Protein AF-C3YKQ4-F1 (afdb_monomer_lite)

Radius of gyration: 23.82 Å; chains: 1; bounding box: 60×44×58 Å

Organism: Branchiostoma floridae (NCBI:txid7739)

Structure (mmCIF, N/CA/C/O backbone):
data_AF-C3YKQ4-F1
#
_entry.id   AF-C3YKQ4-F1
#
loop_
_atom_site.group_PDB
_atom_site.id
_atom_site.type_symbol
_atom_site.label_atom_id
_atom_site.label_alt_id
_atom_site.label_comp_id
_atom_site.label_asym_id
_atom_site.label_entity_id
_atom_site.label_seq_id
_atom_site.pdbx_PDB_ins_code
_atom_site.Cartn_x
_atom_site.Cartn_y
_atom_site.Cartn_z
_atom_site.occupancy
_atom_site.B_iso_or_equiv
_atom_site.auth_seq_id
_atom_site.auth_comp_id
_atom_site.auth_asym_id
_atom_site.auth_atom_id
_atom_site.pdbx_PDB_model_num
ATOM 1 N N . MET A 1 1 ? 20.485 2.853 -11.601 1.00 21.30 1 MET A N 1
ATOM 2 C CA . MET A 1 1 ? 19.551 3.916 -11.176 1.00 21.30 1 MET A CA 1
ATOM 3 C C . MET A 1 1 ? 18.429 3.286 -10.370 1.00 21.30 1 MET A C 1
ATOM 5 O O . MET A 1 1 ? 17.619 2.576 -10.944 1.00 21.30 1 MET A O 1
ATOM 9 N N . ALA A 1 2 ? 18.397 3.499 -9.058 1.00 23.61 2 ALA A N 1
ATOM 10 C CA . ALA A 1 2 ? 17.301 3.045 -8.206 1.00 23.61 2 ALA A CA 1
ATOM 11 C C . ALA A 1 2 ? 16.744 4.264 -7.464 1.00 23.61 2 ALA A C 1
ATOM 13 O O . ALA A 1 2 ? 17.023 4.480 -6.291 1.00 23.61 2 ALA A O 1
ATOM 14 N N . ALA A 1 3 ? 16.012 5.101 -8.199 1.00 21.70 3 ALA A N 1
ATOM 15 C CA . ALA A 1 3 ? 15.078 6.025 -7.578 1.00 21.70 3 ALA A CA 1
ATOM 16 C C . ALA A 1 3 ? 13.921 5.186 -7.025 1.00 21.70 3 ALA A C 1
ATOM 18 O O . ALA A 1 3 ? 13.467 4.251 -7.683 1.00 21.70 3 ALA A O 1
ATOM 19 N N . ALA A 1 4 ? 13.471 5.482 -5.811 1.00 26.30 4 ALA A N 1
ATOM 20 C CA . ALA A 1 4 ? 12.186 5.001 -5.333 1.00 26.30 4 ALA A CA 1
ATOM 21 C C . ALA A 1 4 ? 11.116 5.548 -6.292 1.00 26.30 4 ALA A C 1
ATOM 23 O O . ALA A 1 4 ? 10.945 6.760 -6.395 1.00 26.30 4 ALA A O 1
ATOM 24 N N . ARG A 1 5 ? 10.481 4.666 -7.071 1.00 34.00 5 ARG A N 1
ATOM 25 C CA . ARG A 1 5 ? 9.547 5.059 -8.134 1.00 34.00 5 ARG A CA 1
ATOM 26 C C . ARG A 1 5 ? 8.119 5.093 -7.607 1.00 34.00 5 ARG A C 1
ATOM 28 O O . ARG A 1 5 ? 7.702 4.215 -6.846 1.00 34.00 5 ARG A O 1
ATOM 35 N N . GLY A 1 6 ? 7.419 6.158 -7.987 1.00 29.05 6 GLY A N 1
ATOM 36 C CA . GLY A 1 6 ? 6.063 6.477 -7.569 1.00 29.05 6 GLY A CA 1
ATOM 37 C C . GLY A 1 6 ? 5.099 5.355 -7.923 1.00 29.05 6 GLY A C 1
ATOM 38 O O . GLY A 1 6 ? 4.932 4.998 -9.081 1.00 29.05 6 GLY A O 1
ATOM 39 N N . ARG A 1 7 ? 4.472 4.802 -6.888 1.00 35.22 7 ARG A N 1
ATOM 40 C CA . ARG A 1 7 ? 3.352 3.874 -6.996 1.00 35.22 7 ARG A CA 1
ATOM 41 C C . ARG A 1 7 ? 2.092 4.694 -6.755 1.00 35.22 7 ARG A C 1
ATOM 43 O O . ARG A 1 7 ? 1.916 5.201 -5.648 1.00 35.22 7 ARG A O 1
ATOM 50 N N . ASP A 1 8 ? 1.254 4.866 -7.771 1.00 36.06 8 ASP A N 1
ATOM 51 C CA . ASP A 1 8 ? -0.090 5.415 -7.577 1.00 36.06 8 ASP A CA 1
ATOM 52 C C . ASP A 1 8 ? -0.914 4.378 -6.818 1.00 36.06 8 ASP A C 1
ATOM 54 O O . ASP A 1 8 ? -0.956 3.222 -7.226 1.00 36.06 8 ASP A O 1
ATOM 58 N N . ALA A 1 9 ? -1.521 4.754 -5.694 1.00 25.98 9 ALA A N 1
ATOM 59 C CA . ALA A 1 9 ? -2.418 3.886 -4.934 1.00 25.98 9 ALA A CA 1
ATOM 60 C C . ALA A 1 9 ? -3.236 4.687 -3.918 1.00 25.98 9 ALA A C 1
ATOM 62 O O . ALA A 1 9 ? -2.908 5.827 -3.589 1.00 25.98 9 ALA A O 1
ATOM 63 N N . ILE A 1 10 ? -4.243 4.033 -3.338 1.00 32.66 10 ILE A N 1
ATOM 64 C CA . ILE A 1 10 ? -4.821 4.419 -2.044 1.00 32.66 10 ILE A CA 1
ATOM 65 C C . ILE A 1 10 ? -3.665 4.500 -1.039 1.00 32.66 10 ILE A C 1
ATOM 67 O O . ILE A 1 10 ? -2.853 3.580 -0.996 1.00 32.66 10 ILE A O 1
ATOM 71 N N . VAL A 1 11 ? -3.536 5.577 -0.264 1.00 29.97 11 VAL A N 1
ATOM 72 C CA . VAL A 1 11 ? -2.321 5.819 0.536 1.00 29.97 11 VAL A CA 1
ATOM 73 C C . VAL A 1 11 ? -2.561 5.446 1.997 1.00 29.97 11 VAL A C 1
ATOM 75 O O . VAL A 1 11 ? -3.522 5.901 2.618 1.00 29.97 11 VAL A O 1
ATOM 78 N N . LYS A 1 12 ? -1.666 4.635 2.570 1.00 34.28 12 LYS A N 1
ATOM 79 C CA . LYS A 1 12 ? -1.537 4.476 4.024 1.00 34.28 12 LYS A CA 1
ATOM 80 C C . LYS A 1 12 ? -0.589 5.552 4.526 1.00 34.28 12 LYS A C 1
ATOM 82 O O . LYS A 1 12 ? 0.563 5.626 4.100 1.00 34.28 12 LYS A O 1
ATOM 87 N N . VAL A 1 13 ? -1.090 6.384 5.422 1.00 35.41 13 VAL A N 1
ATOM 88 C CA . VAL A 1 13 ? -0.408 7.563 5.936 1.00 35.41 13 VAL A CA 1
ATOM 89 C C . VAL A 1 13 ? -0.192 7.424 7.432 1.00 35.41 13 VAL A C 1
ATOM 91 O O . VAL A 1 13 ? -1.097 7.039 8.173 1.00 35.41 13 VAL A O 1
ATOM 94 N N . VAL A 1 14 ? 0.990 7.838 7.880 1.00 40.19 14 VAL A N 1
ATOM 95 C CA . VAL A 1 14 ? 1.246 8.171 9.276 1.00 40.19 14 VAL A CA 1
ATOM 96 C C . VAL A 1 14 ? 1.291 9.688 9.435 1.00 40.19 14 VAL A C 1
ATOM 98 O O . VAL A 1 14 ? 2.115 10.365 8.818 1.00 40.19 14 VAL A O 1
ATOM 101 N N . ARG A 1 15 ? 0.411 10.227 10.272 1.00 33.53 15 ARG A N 1
ATOM 102 C CA . ARG A 1 15 ? 0.341 11.632 10.660 1.00 33.53 15 ARG A CA 1
ATOM 103 C C . ARG A 1 15 ? 1.211 11.886 11.891 1.00 33.53 15 ARG A C 1
ATOM 105 O O . ARG A 1 15 ? 1.148 11.132 12.862 1.00 33.53 15 ARG A O 1
ATOM 112 N N . ALA A 1 16 ? 1.992 12.964 11.858 1.00 27.81 16 ALA A N 1
ATOM 113 C CA . ALA A 1 16 ? 2.708 13.442 13.033 1.00 27.81 16 ALA A CA 1
ATOM 114 C C . ALA A 1 16 ? 1.763 14.075 14.059 1.00 27.81 16 ALA A C 1
ATOM 116 O O . ALA A 1 16 ? 0.874 14.841 13.693 1.00 27.81 16 ALA A O 1
ATOM 117 N N . VAL A 1 17 ? 1.974 13.751 15.335 1.00 35.16 17 VAL A N 1
ATOM 118 C CA . VAL A 1 17 ? 1.413 14.471 16.486 1.00 35.16 17 VAL A CA 1
ATOM 119 C C . VAL A 1 17 ? 2.612 14.968 17.301 1.00 35.16 17 VAL A C 1
ATOM 121 O O . VAL A 1 17 ? 3.577 14.229 17.463 1.00 35.16 17 VAL A O 1
ATOM 124 N N . GLU A 1 18 ? 2.601 16.226 17.735 1.00 30.05 18 GLU A N 1
ATOM 125 C CA . GLU A 1 18 ? 3.754 16.918 18.337 1.00 30.05 18 GLU A CA 1
ATOM 126 C C . GLU A 1 18 ? 4.198 16.346 19.719 1.00 30.05 18 GLU A C 1
ATOM 128 O O . GLU A 1 18 ? 3.402 16.333 20.652 1.00 30.05 18 GLU A O 1
ATOM 133 N N . GLY A 1 19 ? 5.485 15.936 19.850 1.00 32.28 19 GLY A N 1
ATOM 134 C CA . GLY A 1 19 ? 6.419 16.236 20.984 1.00 32.28 19 GLY A CA 1
ATOM 135 C C . GLY A 1 19 ? 6.752 15.220 22.123 1.00 32.28 19 GLY A C 1
ATOM 136 O O . GLY A 1 19 ? 5.903 15.083 22.982 1.00 32.28 19 GLY A O 1
ATOM 137 N N . ALA A 1 20 ? 8.012 14.657 22.219 1.00 30.08 20 ALA A N 1
ATOM 138 C CA . ALA A 1 20 ? 8.675 13.604 23.143 1.00 30.08 20 ALA A CA 1
ATOM 139 C C . ALA A 1 20 ? 8.863 12.001 22.912 1.00 30.08 20 ALA A C 1
ATOM 141 O O . ALA A 1 20 ? 7.970 11.195 23.132 1.00 30.08 20 ALA A O 1
ATOM 142 N N . SER A 1 21 ? 10.084 11.533 22.544 1.00 30.22 21 SER A N 1
ATOM 143 C CA . SER A 1 21 ? 10.875 10.303 22.962 1.00 30.22 21 SER A CA 1
ATOM 144 C C . SER A 1 21 ? 10.337 8.824 22.991 1.00 30.22 21 SER A C 1
ATOM 146 O O . SER A 1 21 ? 9.258 8.566 22.519 1.00 30.22 21 SER A O 1
ATOM 148 N N . ILE A 1 22 ? 11.146 7.792 23.356 1.00 36.44 22 ILE A N 1
ATOM 149 C CA . ILE A 1 22 ? 11.138 6.391 22.798 1.00 36.44 22 ILE A CA 1
ATOM 150 C C . ILE A 1 22 ? 11.161 5.246 23.863 1.00 36.44 22 ILE A C 1
ATOM 152 O O . ILE A 1 22 ? 11.954 5.345 24.792 1.00 36.44 22 ILE A O 1
ATOM 156 N N . SER A 1 23 ? 10.453 4.106 23.654 1.00 31.58 23 SER A N 1
ATOM 157 C CA . SER A 1 23 ? 10.927 2.702 23.904 1.00 31.58 23 SER A CA 1
ATOM 158 C C . SER A 1 23 ? 10.006 1.612 23.276 1.00 31.58 23 SER A C 1
ATOM 160 O O . SER A 1 23 ? 8.910 1.919 22.819 1.00 31.58 23 SER A O 1
ATOM 162 N N . ALA A 1 24 ? 10.510 0.373 23.142 1.00 27.69 24 ALA A N 1
ATOM 163 C CA . ALA A 1 24 ? 10.311 -0.565 22.018 1.00 27.69 24 ALA A CA 1
ATOM 164 C C . ALA A 1 24 ? 9.115 -1.554 22.059 1.00 27.69 24 ALA A C 1
ATOM 166 O O . ALA A 1 24 ? 8.780 -2.102 23.103 1.00 27.69 24 ALA A O 1
ATOM 167 N N . GLY A 1 25 ? 8.581 -1.880 20.868 1.00 30.41 25 GLY A N 1
ATOM 168 C CA . GLY A 1 25 ? 7.651 -2.992 20.600 1.00 30.41 25 GLY A CA 1
ATOM 169 C C . GLY A 1 25 ? 7.005 -2.854 19.212 1.00 30.41 25 GLY A C 1
ATOM 170 O O . GLY A 1 25 ? 6.034 -2.121 19.060 1.00 30.41 25 GLY A O 1
ATOM 171 N N . SER A 1 26 ? 7.575 -3.489 18.181 1.00 32.06 26 SER A N 1
ATOM 172 C CA . SER A 1 26 ? 7.409 -3.067 16.777 1.00 32.06 26 SER A CA 1
ATOM 173 C C . SER A 1 26 ? 6.911 -4.175 15.840 1.00 32.06 26 SER A C 1
ATOM 175 O O . SER A 1 26 ? 7.506 -5.247 15.805 1.00 32.06 26 SER A O 1
ATOM 177 N N . ILE A 1 27 ? 5.901 -3.885 15.009 1.00 35.47 27 ILE A N 1
ATOM 178 C CA . ILE A 1 27 ? 5.507 -4.701 13.840 1.00 35.47 27 ILE A CA 1
ATOM 179 C C . ILE A 1 27 ? 6.257 -4.190 12.593 1.00 35.47 27 ILE A C 1
ATOM 181 O O . ILE A 1 27 ? 6.422 -2.982 12.418 1.00 35.47 27 ILE A O 1
ATOM 185 N N . ILE A 1 28 ? 6.734 -5.110 11.747 1.00 27.78 28 ILE A N 1
ATOM 186 C CA . ILE A 1 28 ? 7.636 -4.876 10.602 1.00 27.78 28 ILE A CA 1
ATOM 187 C C . ILE A 1 28 ? 6.845 -4.995 9.283 1.00 27.78 28 ILE A C 1
ATOM 189 O O . ILE A 1 28 ? 6.100 -5.952 9.103 1.00 27.78 28 ILE A O 1
ATOM 193 N N . MET A 1 29 ? 7.030 -4.062 8.338 1.00 27.72 29 MET A N 1
ATOM 194 C CA . MET A 1 29 ? 6.576 -4.194 6.938 1.00 27.72 29 MET A CA 1
ATOM 195 C C . MET A 1 29 ? 7.788 -4.227 5.991 1.00 27.72 29 MET A C 1
ATOM 197 O O . MET A 1 29 ? 8.788 -3.580 6.281 1.00 27.72 29 MET A O 1
ATOM 201 N N . TYR A 1 30 ? 7.704 -4.967 4.876 1.00 22.97 30 TYR A N 1
ATOM 202 C CA . TYR A 1 30 ? 8.783 -5.159 3.889 1.00 22.97 30 TYR A CA 1
ATOM 203 C C . TYR A 1 30 ? 8.427 -4.528 2.525 1.00 22.97 30 TYR A C 1
ATOM 205 O O . TYR A 1 30 ? 7.280 -4.578 2.091 1.00 22.97 30 TYR A O 1
ATOM 213 N N . VAL A 1 31 ? 9.425 -3.979 1.821 1.00 29.70 31 VAL A N 1
ATOM 214 C CA . VAL A 1 31 ? 9.377 -3.557 0.400 1.00 29.70 31 VAL A CA 1
ATOM 215 C C . VAL A 1 31 ? 10.674 -4.048 -0.259 1.00 29.70 31 VAL A C 1
ATOM 217 O O . VAL A 1 31 ? 11.657 -4.176 0.458 1.00 29.70 31 VAL A O 1
ATOM 220 N N . GLN A 1 32 ? 10.683 -4.347 -1.565 1.00 23.72 32 GLN A N 1
ATOM 221 C CA . GLN A 1 32 ? 11.842 -4.839 -2.335 1.00 23.72 32 GLN A CA 1
ATOM 222 C C . GLN A 1 32 ? 12.245 -3.844 -3.443 1.00 23.72 32 GLN A C 1
ATOM 224 O O . GLN A 1 32 ? 11.379 -3.225 -4.056 1.00 23.72 32 GLN A O 1
ATOM 229 N N . MET A 1 33 ? 13.547 -3.732 -3.743 1.00 28.88 33 MET A N 1
ATOM 230 C CA . MET A 1 33 ? 14.095 -3.087 -4.951 1.00 28.88 33 MET A CA 1
ATOM 231 C C . MET A 1 33 ? 15.258 -3.924 -5.511 1.00 28.88 33 MET A C 1
ATOM 233 O O . MET A 1 33 ? 16.052 -4.442 -4.735 1.00 28.88 33 MET A O 1
ATOM 237 N N . ALA A 1 34 ? 15.389 -4.048 -6.833 1.00 27.02 34 ALA A N 1
ATOM 238 C CA . ALA A 1 34 ? 16.566 -4.630 -7.491 1.00 27.02 34 ALA A CA 1
ATOM 239 C C . ALA A 1 34 ? 17.538 -3.505 -7.896 1.00 27.02 34 ALA A C 1
ATOM 241 O O . ALA A 1 34 ? 17.109 -2.498 -8.460 1.00 27.02 34 ALA A O 1
ATOM 242 N N . THR A 1 35 ? 18.835 -3.629 -7.594 1.00 32.44 35 THR A N 1
ATOM 243 C CA . THR A 1 35 ? 19.832 -2.567 -7.822 1.00 32.44 35 THR A CA 1
ATOM 244 C C . THR A 1 35 ? 20.799 -2.907 -8.964 1.00 32.44 35 THR A C 1
ATOM 246 O O . THR A 1 35 ? 21.251 -4.037 -9.116 1.00 32.44 35 THR A O 1
ATOM 249 N N . SER A 1 36 ? 21.125 -1.896 -9.774 1.00 37.53 36 SER A N 1
ATOM 250 C CA . SER A 1 36 ? 22.239 -1.876 -10.737 1.00 37.53 36 SER A CA 1
ATOM 251 C C . SER A 1 36 ? 23.580 -1.708 -10.010 1.00 37.53 36 SER A C 1
ATOM 253 O O . SER A 1 36 ? 23.616 -1.006 -9.001 1.00 37.53 36 SER A O 1
ATOM 255 N N . THR A 1 37 ? 24.687 -2.238 -10.535 1.00 47.94 37 THR A N 1
ATOM 256 C CA . THR A 1 37 ? 26.045 -1.963 -10.025 1.00 47.94 37 THR A CA 1
ATOM 257 C C . THR A 1 37 ? 26.388 -0.475 -10.170 1.00 47.94 37 THR A C 1
ATOM 259 O O . THR A 1 37 ? 26.439 0.034 -11.287 1.00 47.94 37 THR A O 1
ATOM 262 N N . ILE A 1 38 ? 26.603 0.229 -9.053 1.00 52.00 38 ILE A N 1
ATOM 263 C CA . ILE A 1 38 ? 26.997 1.649 -9.021 1.00 52.00 38 ILE A CA 1
ATOM 264 C C . ILE A 1 38 ? 28.429 1.739 -8.480 1.00 52.00 38 ILE A C 1
ATOM 266 O O . ILE A 1 38 ? 28.719 1.159 -7.434 1.00 52.00 38 ILE A O 1
ATOM 270 N N . ARG A 1 39 ? 29.313 2.460 -9.179 1.00 52.03 39 ARG A N 1
ATOM 271 C CA . ARG A 1 39 ? 30.676 2.788 -8.727 1.00 52.03 39 ARG A CA 1
ATOM 272 C C . ARG A 1 39 ? 30.784 4.293 -8.467 1.00 52.03 39 ARG A C 1
ATOM 274 O O . ARG A 1 39 ? 30.198 5.085 -9.202 1.00 52.03 39 ARG A O 1
ATOM 281 N N . TYR A 1 40 ? 31.530 4.673 -7.432 1.00 59.44 40 TYR A N 1
ATOM 282 C CA . TYR A 1 40 ? 31.786 6.064 -7.043 1.00 59.44 40 TYR A CA 1
ATOM 283 C C . TYR A 1 40 ? 33.291 6.286 -6.906 1.00 59.44 40 TYR A C 1
ATOM 285 O O . TYR A 1 40 ? 33.998 5.390 -6.453 1.00 59.44 40 TYR A O 1
ATOM 293 N N . GLY A 1 41 ? 33.772 7.474 -7.265 1.00 59.25 41 GLY A N 1
ATOM 294 C CA . GLY A 1 41 ? 35.186 7.829 -7.157 1.00 59.25 41 GLY A CA 1
ATOM 295 C C . GLY A 1 41 ? 35.622 8.820 -8.231 1.00 59.25 41 GLY A C 1
ATOM 296 O O . GLY A 1 41 ? 34.976 8.960 -9.272 1.00 59.25 41 GLY A O 1
ATOM 297 N N . MET A 1 42 ? 36.723 9.523 -7.970 1.00 58.94 42 MET A N 1
ATOM 298 C CA . MET A 1 42 ? 37.363 10.377 -8.969 1.00 58.94 42 MET A CA 1
ATOM 299 C C . MET A 1 42 ? 37.866 9.502 -10.124 1.00 58.94 42 MET A C 1
ATOM 301 O O . MET A 1 42 ? 38.534 8.505 -9.884 1.00 58.94 42 MET A O 1
ATOM 305 N N . GLY A 1 43 ? 37.532 9.861 -11.365 1.00 73.00 43 GLY A N 1
ATOM 306 C CA . GLY A 1 43 ? 37.991 9.133 -12.555 1.00 73.00 43 GLY A CA 1
ATOM 307 C C . GLY A 1 43 ? 37.151 7.916 -12.960 1.00 73.00 43 GLY A C 1
ATOM 308 O O . GLY A 1 43 ? 37.385 7.378 -14.034 1.00 73.00 43 GLY A O 1
ATOM 309 N N . VAL A 1 44 ? 36.117 7.531 -12.202 1.00 74.75 44 VAL A N 1
ATOM 310 C CA . VAL A 1 44 ? 35.285 6.343 -12.511 1.00 74.75 44 VAL A CA 1
ATOM 311 C C . VAL A 1 44 ? 34.639 6.399 -13.902 1.00 74.75 44 VAL A C 1
ATOM 313 O O . VAL A 1 44 ? 34.504 5.379 -14.570 1.00 74.75 44 VAL A O 1
ATOM 316 N N . THR A 1 45 ? 34.273 7.583 -14.397 1.00 76.06 45 THR A N 1
ATOM 317 C CA . THR A 1 45 ? 33.719 7.740 -15.755 1.00 76.06 45 THR A CA 1
ATOM 318 C C . THR A 1 45 ? 34.734 7.460 -16.869 1.00 76.06 45 THR A C 1
ATOM 320 O O . THR A 1 45 ? 34.322 7.165 -17.988 1.00 76.06 45 THR A O 1
ATOM 323 N N . GLN A 1 46 ? 36.040 7.506 -16.581 1.00 81.00 46 GLN A N 1
ATOM 324 C CA . GLN A 1 46 ? 37.111 7.191 -17.537 1.00 81.00 46 GLN A CA 1
ATOM 325 C C . GLN A 1 46 ? 37.327 5.679 -17.693 1.00 81.00 46 GLN A C 1
ATOM 327 O O . GLN A 1 46 ? 37.830 5.227 -18.720 1.00 81.00 46 GLN A O 1
ATOM 332 N N . GLU A 1 47 ? 36.926 4.888 -16.697 1.00 77.00 47 GLU A N 1
ATOM 333 C CA . GLU A 1 47 ? 37.091 3.428 -16.686 1.00 77.00 47 GLU A CA 1
ATOM 334 C C . GLU A 1 4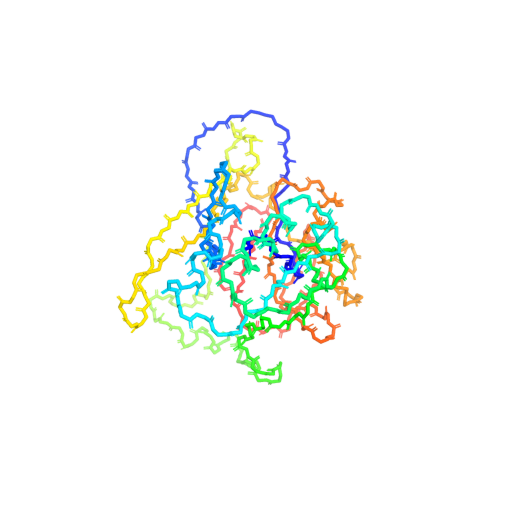7 ? 36.092 2.716 -17.611 1.00 77.00 47 GLU A C 1
ATOM 336 O O . GLU A 1 47 ? 36.366 1.623 -18.106 1.00 77.00 47 GLU A O 1
ATOM 341 N N . VAL A 1 48 ? 34.964 3.372 -17.905 1.00 78.88 48 VAL A N 1
ATOM 342 C CA . VAL A 1 48 ? 33.818 2.817 -18.645 1.00 78.88 48 VAL A CA 1
ATOM 343 C C . VAL A 1 48 ? 34.220 2.216 -19.999 1.00 78.88 48 VAL A C 1
ATOM 345 O O . VAL A 1 48 ? 33.706 1.170 -20.393 1.00 78.88 48 VAL A O 1
ATOM 348 N N . GLY A 1 49 ? 35.165 2.838 -20.712 1.00 76.81 49 GLY A N 1
ATOM 349 C CA . GLY A 1 49 ? 35.654 2.322 -21.995 1.00 76.81 49 GLY A CA 1
ATOM 350 C C . GLY A 1 49 ? 36.370 0.972 -21.866 1.00 76.81 49 GLY A C 1
ATOM 351 O O . GLY A 1 49 ? 36.095 0.052 -22.636 1.00 76.81 49 GLY A O 1
ATOM 352 N N . MET A 1 50 ? 37.241 0.830 -20.862 1.00 74.88 50 MET A N 1
ATOM 353 C CA . MET A 1 50 ? 37.959 -0.423 -20.590 1.00 74.88 50 MET A CA 1
ATOM 354 C C . MET A 1 50 ? 37.016 -1.505 -20.060 1.00 74.88 50 MET A C 1
ATOM 356 O O . MET A 1 50 ? 37.148 -2.669 -20.432 1.00 74.88 50 MET A O 1
ATOM 360 N N . ASP A 1 51 ? 36.025 -1.129 -19.247 1.00 74.00 51 ASP A N 1
ATOM 361 C CA . ASP A 1 51 ? 34.989 -2.048 -18.769 1.00 74.00 51 ASP A CA 1
ATOM 362 C C . ASP A 1 51 ? 34.247 -2.708 -19.950 1.00 74.00 51 ASP A C 1
ATOM 364 O O . ASP A 1 51 ? 34.077 -3.929 -19.976 1.00 74.00 51 ASP A O 1
ATOM 368 N N . PHE A 1 52 ? 33.858 -1.938 -20.974 1.00 73.94 52 PHE A N 1
ATOM 369 C CA . PHE A 1 52 ? 33.171 -2.480 -22.155 1.00 7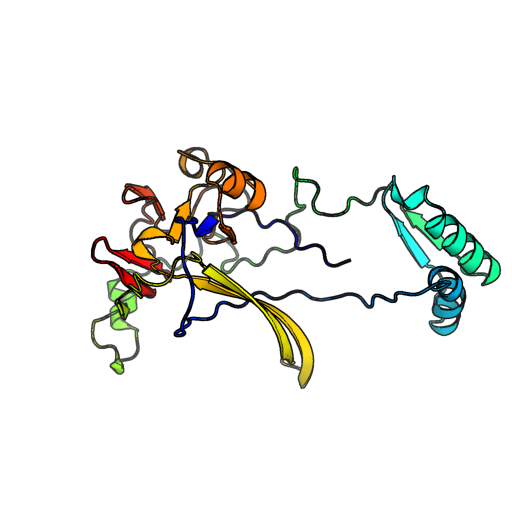3.94 52 PHE A CA 1
ATOM 370 C C . PHE A 1 52 ? 34.067 -3.312 -23.076 1.00 73.94 52 PHE A C 1
ATOM 372 O O . PHE A 1 52 ? 33.586 -4.291 -23.654 1.00 73.94 52 PHE A O 1
ATOM 379 N N . GLN A 1 53 ? 35.357 -2.981 -23.174 1.00 71.75 53 GLN A N 1
ATOM 380 C CA . GLN A 1 53 ? 36.336 -3.829 -23.860 1.00 71.75 53 GLN A CA 1
ATOM 381 C C . GLN A 1 53 ? 36.485 -5.183 -23.161 1.00 71.75 53 GLN A C 1
ATOM 383 O O . GLN A 1 53 ? 36.401 -6.222 -23.814 1.00 71.75 53 GLN A O 1
ATOM 388 N N . ASN A 1 54 ? 36.629 -5.177 -21.833 1.00 72.69 54 ASN A N 1
ATOM 389 C CA . ASN A 1 54 ? 36.743 -6.393 -21.027 1.00 72.69 54 ASN A CA 1
ATOM 390 C C . ASN A 1 54 ? 35.470 -7.252 -21.090 1.00 72.69 54 ASN A C 1
ATOM 392 O O . ASN A 1 54 ? 35.546 -8.477 -21.046 1.00 72.69 54 ASN A O 1
ATOM 396 N N . MET A 1 55 ? 34.302 -6.621 -21.238 1.00 69.25 55 MET A N 1
ATOM 397 C CA . MET A 1 55 ? 33.025 -7.309 -21.455 1.00 69.25 55 MET A CA 1
ATOM 398 C C . MET A 1 55 ? 32.820 -7.802 -22.899 1.00 69.25 55 MET A C 1
ATOM 400 O O . MET A 1 55 ? 31.826 -8.475 -23.172 1.00 69.25 55 MET A O 1
ATOM 404 N N . GLY A 1 56 ? 33.716 -7.479 -23.839 1.00 72.81 56 GLY A N 1
ATOM 405 C CA . GLY A 1 56 ? 33.588 -7.863 -25.249 1.00 72.81 56 GLY A CA 1
ATOM 406 C C . GLY A 1 56 ? 32.379 -7.235 -25.955 1.00 72.81 56 GLY A C 1
ATOM 407 O O . GLY A 1 56 ? 31.847 -7.810 -26.911 1.00 72.81 56 GLY A O 1
ATOM 408 N N . ALA A 1 57 ? 31.906 -6.080 -25.478 1.00 69.50 57 ALA A N 1
ATOM 409 C CA . ALA A 1 57 ? 30.706 -5.436 -25.994 1.00 69.50 57 ALA A CA 1
ATOM 410 C C . ALA A 1 57 ? 30.952 -4.853 -27.398 1.00 69.50 57 ALA A C 1
ATOM 412 O O . ALA A 1 57 ? 31.810 -3.998 -27.592 1.00 69.50 57 ALA A O 1
ATOM 413 N N . LYS A 1 58 ? 30.179 -5.310 -28.391 1.00 62.28 58 LYS A N 1
ATOM 414 C CA . LYS A 1 58 ? 30.344 -4.906 -29.804 1.00 62.28 58 LYS A CA 1
ATOM 415 C C . LYS A 1 58 ? 29.497 -3.698 -30.210 1.00 62.28 58 LYS A C 1
ATOM 417 O O . LYS A 1 58 ? 29.850 -2.993 -31.150 1.00 62.28 58 LYS A O 1
ATOM 422 N N . LYS A 1 59 ? 28.366 -3.490 -29.533 1.00 73.25 59 LYS A N 1
ATOM 423 C CA . LYS A 1 59 ? 27.445 -2.371 -29.750 1.00 73.25 59 LYS A CA 1
ATOM 424 C C . LYS A 1 59 ? 26.845 -1.972 -28.408 1.00 73.25 59 LYS A C 1
ATOM 426 O O . LYS A 1 59 ? 26.222 -2.806 -27.752 1.00 73.25 59 LYS A O 1
ATOM 431 N N . VAL A 1 60 ? 27.053 -0.727 -27.995 1.00 74.25 60 VAL A N 1
ATOM 432 C CA . VAL A 1 60 ? 26.629 -0.227 -26.680 1.00 74.25 60 VAL A CA 1
ATOM 433 C C . VAL A 1 60 ? 25.604 0.892 -26.854 1.00 74.25 60 VAL A C 1
ATOM 435 O O . VAL A 1 60 ? 25.804 1.810 -27.640 1.00 74.25 60 VAL A O 1
ATOM 438 N N . CYS A 1 61 ? 24.491 0.830 -26.126 1.00 76.19 61 CYS A N 1
ATOM 439 C CA . CYS A 1 61 ? 23.533 1.934 -26.065 1.00 76.19 61 CYS A CA 1
ATOM 440 C C . CYS A 1 61 ? 23.832 2.776 -24.824 1.00 76.19 61 CYS A C 1
ATOM 442 O O . CYS A 1 61 ? 23.734 2.279 -23.699 1.00 76.19 61 CYS A O 1
ATOM 444 N N . LEU A 1 62 ? 24.214 4.037 -25.029 1.00 76.19 62 LEU A N 1
ATOM 445 C CA . LEU A 1 62 ? 24.441 4.989 -23.955 1.00 76.19 62 LEU A CA 1
ATOM 446 C C . LEU A 1 62 ? 23.150 5.749 -23.677 1.00 76.19 62 LEU A C 1
ATOM 448 O O . LEU A 1 62 ? 22.627 6.471 -24.519 1.00 76.19 62 LEU A O 1
ATOM 452 N N . MET A 1 63 ? 22.648 5.571 -22.469 1.00 76.31 63 MET A N 1
ATOM 453 C CA . MET A 1 63 ? 21.332 6.009 -22.047 1.00 76.31 63 MET A CA 1
ATOM 454 C C . MET A 1 63 ? 21.468 7.187 -21.069 1.00 76.31 63 MET A C 1
ATOM 456 O O . MET A 1 63 ? 21.953 6.996 -19.957 1.00 76.31 63 MET A O 1
ATOM 460 N N . THR A 1 64 ? 21.046 8.396 -21.463 1.00 75.00 64 THR A N 1
ATOM 461 C CA . THR A 1 64 ? 21.113 9.616 -20.627 1.00 75.00 64 THR A CA 1
ATOM 462 C C . THR A 1 64 ? 19.840 10.460 -20.726 1.00 75.00 64 THR A C 1
ATOM 464 O O . THR A 1 64 ? 19.100 10.368 -21.700 1.00 75.00 64 THR A O 1
ATOM 467 N N . ASP A 1 65 ? 19.570 11.304 -19.728 1.00 80.12 65 ASP A N 1
ATOM 468 C CA . ASP A 1 65 ? 18.595 12.391 -19.868 1.00 80.12 65 ASP A CA 1
ATOM 469 C C . ASP A 1 65 ? 19.218 13.634 -20.530 1.00 80.12 65 ASP A C 1
ATOM 471 O O . ASP A 1 65 ? 20.444 13.785 -20.588 1.00 80.12 65 ASP A O 1
ATOM 475 N N . LYS A 1 66 ? 18.359 14.550 -20.996 1.00 79.75 66 LYS A N 1
ATOM 476 C CA . LYS A 1 66 ? 18.737 15.770 -21.736 1.00 79.75 66 LYS A CA 1
ATOM 477 C C . LYS A 1 66 ? 19.587 16.757 -20.937 1.00 79.75 66 LYS A C 1
ATOM 479 O O . LYS A 1 66 ? 20.267 17.593 -21.536 1.00 79.75 66 LYS A O 1
ATOM 484 N N . THR A 1 67 ? 19.497 16.722 -19.612 1.00 78.62 67 THR A N 1
ATOM 485 C CA . THR A 1 67 ? 20.249 17.611 -18.725 1.00 78.62 67 THR A CA 1
ATOM 486 C C . THR A 1 67 ? 21.615 17.002 -18.450 1.00 78.62 67 THR A C 1
ATOM 488 O O . THR A 1 67 ? 22.626 17.655 -18.702 1.00 78.62 67 THR A O 1
ATOM 491 N N . VAL A 1 68 ? 21.662 15.734 -18.026 1.00 78.75 68 VAL A N 1
ATOM 492 C CA . VAL A 1 68 ? 22.916 15.016 -17.741 1.00 78.75 68 VAL A CA 1
ATOM 493 C C . VAL A 1 68 ? 23.755 14.813 -18.999 1.00 78.75 68 VAL A C 1
ATOM 495 O O . VAL A 1 68 ? 24.975 14.937 -18.927 1.00 78.75 68 VAL A O 1
ATOM 498 N N . GLY A 1 69 ? 23.121 14.634 -20.162 1.00 80.38 69 GLY A N 1
ATOM 499 C CA . GLY A 1 69 ? 23.789 14.532 -21.463 1.00 80.38 69 GLY A CA 1
ATOM 500 C C . GLY A 1 69 ? 24.704 15.718 -21.791 1.00 80.38 69 GLY A C 1
ATOM 501 O O . GLY A 1 69 ? 25.651 15.570 -22.557 1.00 80.38 69 GLY A O 1
ATOM 502 N N . LYS A 1 70 ? 24.455 16.887 -21.187 1.00 82.94 70 LYS A N 1
ATOM 503 C CA . LYS A 1 70 ? 25.232 18.119 -21.396 1.00 82.94 70 LYS A CA 1
ATOM 504 C C . LYS A 1 70 ? 26.317 18.342 -20.343 1.00 82.94 70 LYS A C 1
ATOM 506 O O . LYS A 1 70 ? 27.074 19.304 -20.453 1.00 82.94 70 LYS A O 1
ATOM 511 N N . LEU A 1 71 ? 26.371 17.513 -19.302 1.00 84.06 71 LEU A N 1
ATOM 512 C CA . LEU A 1 71 ? 27.311 17.691 -18.201 1.00 84.06 71 LEU A CA 1
ATOM 513 C C . LEU A 1 71 ? 28.690 17.093 -18.544 1.00 84.06 71 LEU A C 1
ATOM 515 O O . LEU A 1 71 ? 28.767 16.095 -19.266 1.00 84.06 71 LEU A O 1
ATOM 519 N N . PRO A 1 72 ? 29.784 17.626 -17.961 1.00 83.12 72 PRO A N 1
ATOM 520 C CA . PRO A 1 72 ? 31.142 17.114 -18.175 1.00 83.12 72 PRO A CA 1
ATOM 521 C C . PRO A 1 72 ? 31.328 15.595 -17.978 1.00 83.12 72 PRO A C 1
ATOM 523 O O . PRO A 1 72 ? 32.077 14.994 -18.745 1.00 83.12 72 PRO A O 1
ATOM 526 N N . PRO A 1 73 ? 30.642 14.917 -17.030 1.00 81.19 73 PRO A N 1
ATOM 527 C CA . PRO A 1 73 ? 30.747 13.465 -16.888 1.00 81.19 73 PRO A CA 1
ATOM 528 C C . PRO A 1 73 ? 30.397 12.689 -18.161 1.00 81.19 73 PRO A C 1
ATOM 530 O O . PRO A 1 73 ? 31.047 11.689 -18.449 1.00 81.19 73 PRO A O 1
ATOM 533 N N . MET A 1 74 ? 29.417 13.155 -18.941 1.00 83.06 74 MET A N 1
ATOM 534 C CA . MET A 1 74 ? 29.026 12.492 -20.186 1.00 83.06 74 MET A CA 1
ATOM 535 C C . MET A 1 74 ? 30.067 12.676 -21.287 1.00 83.06 74 MET A C 1
ATOM 537 O O . MET A 1 74 ? 30.326 11.735 -22.029 1.00 83.06 74 MET A O 1
ATOM 541 N N . GLN A 1 75 ? 30.724 13.836 -21.350 1.00 84.25 75 GLN A N 1
ATOM 542 C CA . GLN A 1 75 ? 31.830 14.066 -22.287 1.00 84.25 75 GLN A CA 1
ATOM 543 C C . GLN A 1 75 ? 32.987 13.098 -22.019 1.00 84.25 75 GLN A C 1
ATOM 545 O O . GLN A 1 75 ? 33.462 12.435 -22.937 1.00 84.25 75 GLN A O 1
ATOM 550 N N . ILE A 1 76 ? 33.347 12.922 -20.745 1.00 85.00 76 ILE A N 1
ATOM 551 C CA . ILE A 1 76 ? 34.407 11.996 -20.327 1.00 85.00 76 ILE A CA 1
ATOM 552 C C . ILE A 1 76 ? 34.072 10.547 -20.718 1.00 85.00 76 ILE A C 1
ATOM 554 O O . ILE A 1 76 ? 34.948 9.818 -21.180 1.00 85.00 76 ILE A O 1
ATOM 558 N N . VAL A 1 77 ? 32.810 10.123 -20.570 1.00 84.00 77 VAL A N 1
ATOM 559 C CA . VAL A 1 77 ? 32.368 8.774 -20.974 1.00 84.00 77 VAL A CA 1
ATOM 560 C C . VAL A 1 77 ? 32.479 8.586 -22.489 1.00 84.00 77 VAL A C 1
ATOM 562 O O . VAL A 1 77 ? 32.997 7.566 -22.941 1.00 84.00 77 VAL A O 1
ATOM 565 N N . LEU A 1 78 ? 32.033 9.566 -23.277 1.00 86.69 78 LEU A N 1
ATOM 566 C CA . LEU A 1 78 ? 32.104 9.515 -24.741 1.00 86.69 78 LEU A CA 1
ATOM 567 C C . LEU A 1 78 ? 33.555 9.441 -25.236 1.00 86.69 78 LEU A C 1
ATOM 569 O O . LEU A 1 78 ? 33.875 8.628 -26.107 1.00 86.69 78 LEU A O 1
ATOM 573 N N . GLU A 1 79 ? 34.446 10.240 -24.648 1.00 88.06 79 GLU A N 1
ATOM 574 C CA . GLU A 1 79 ? 35.883 10.213 -24.938 1.00 88.06 79 GLU A CA 1
ATOM 575 C C . GLU A 1 79 ? 36.509 8.866 -24.564 1.00 88.06 79 GLU A C 1
ATOM 577 O O . GLU A 1 79 ? 37.241 8.281 -25.365 1.00 88.06 79 GLU A O 1
ATOM 582 N N . ALA A 1 80 ? 36.181 8.330 -23.384 1.00 83.81 80 ALA A N 1
ATOM 583 C CA . ALA A 1 80 ? 36.677 7.036 -22.924 1.00 83.81 80 ALA A CA 1
ATOM 584 C C . ALA A 1 80 ? 36.228 5.883 -23.839 1.00 83.81 80 ALA A C 1
ATOM 586 O O . ALA A 1 80 ? 37.035 5.016 -24.176 1.00 83.81 80 ALA A O 1
ATOM 587 N N . MET A 1 81 ? 34.970 5.882 -24.292 1.00 82.00 81 MET A N 1
ATOM 588 C CA . MET A 1 81 ? 34.439 4.866 -25.212 1.00 82.00 81 MET A CA 1
ATOM 589 C C . MET A 1 81 ? 35.038 4.975 -26.618 1.00 82.00 81 MET A C 1
ATOM 591 O O . MET A 1 81 ? 35.363 3.954 -27.227 1.00 82.00 81 MET A O 1
ATOM 595 N N . THR A 1 82 ? 35.248 6.201 -27.105 1.00 86.62 82 THR A N 1
ATOM 596 C CA . THR A 1 82 ? 35.888 6.458 -28.406 1.00 86.62 82 THR A CA 1
ATOM 597 C C . THR A 1 82 ? 37.350 6.018 -28.388 1.00 86.62 82 THR A C 1
ATOM 599 O O . THR A 1 82 ? 37.798 5.317 -29.293 1.00 86.62 82 THR A O 1
ATOM 602 N N . LYS A 1 83 ? 38.086 6.346 -27.317 1.00 88.56 83 LYS A N 1
ATOM 603 C CA . LYS A 1 83 ? 39.473 5.902 -27.105 1.00 88.56 83 LYS A CA 1
ATOM 604 C C . LYS A 1 83 ? 39.585 4.378 -27.020 1.00 88.56 83 LYS A C 1
ATOM 606 O O . LYS A 1 83 ? 40.580 3.808 -27.456 1.00 88.56 83 LYS A O 1
ATOM 611 N N . ALA A 1 84 ? 38.559 3.728 -26.481 1.00 82.69 84 ALA A N 1
ATOM 612 C CA . ALA A 1 84 ? 38.455 2.279 -26.397 1.00 82.69 84 ALA A CA 1
ATOM 613 C C . ALA A 1 84 ? 37.961 1.608 -27.702 1.00 82.69 84 ALA A C 1
ATOM 615 O O . ALA A 1 84 ? 37.873 0.383 -27.764 1.00 82.69 84 ALA A O 1
ATOM 616 N N . GLY A 1 85 ? 37.632 2.365 -28.755 1.00 84.81 85 GLY A N 1
ATOM 617 C CA . GLY A 1 85 ? 37.169 1.805 -30.030 1.00 84.81 85 GLY A CA 1
ATOM 618 C C . GLY A 1 85 ? 35.820 1.076 -29.951 1.00 84.81 85 GLY A C 1
ATOM 619 O O . GLY A 1 85 ? 35.557 0.187 -30.759 1.00 84.81 85 GLY A O 1
ATOM 620 N N . ILE A 1 86 ? 34.971 1.417 -28.976 1.00 79.12 86 ILE A N 1
ATOM 621 C CA . ILE A 1 86 ? 33.645 0.811 -28.802 1.00 79.12 86 ILE A CA 1
ATOM 622 C C . ILE A 1 86 ? 32.633 1.535 -29.692 1.00 79.12 86 ILE A C 1
ATOM 624 O O . ILE A 1 86 ? 32.537 2.758 -29.658 1.00 79.12 86 ILE A O 1
ATOM 628 N N . ASN A 1 87 ? 31.837 0.785 -30.456 1.00 78.44 87 ASN A N 1
ATOM 629 C CA . ASN A 1 87 ? 30.736 1.357 -31.227 1.00 78.44 87 ASN A CA 1
ATOM 630 C C . ASN A 1 87 ? 29.526 1.607 -30.313 1.00 78.44 87 ASN A C 1
ATOM 632 O O . ASN A 1 87 ? 29.034 0.669 -29.671 1.00 78.44 87 ASN A O 1
ATOM 636 N N . PHE A 1 88 ? 29.042 2.849 -30.248 1.00 81.38 88 PHE A N 1
ATOM 637 C CA . PHE A 1 88 ? 27.936 3.219 -29.372 1.00 81.38 88 PHE A CA 1
ATOM 638 C C . PHE A 1 88 ? 26.935 4.184 -30.013 1.00 81.38 88 PHE A C 1
ATOM 640 O O . PHE A 1 88 ? 27.277 4.990 -30.872 1.00 81.38 88 PHE A O 1
ATOM 647 N N . GLU A 1 89 ? 25.690 4.114 -29.548 1.00 80.81 89 GLU A N 1
ATOM 648 C CA . GLU A 1 89 ? 24.613 5.045 -29.901 1.00 80.81 89 GLU A CA 1
ATOM 649 C C . GLU A 1 89 ? 24.100 5.723 -28.629 1.00 80.81 89 GLU A C 1
ATOM 651 O O . GLU A 1 89 ? 23.837 5.051 -27.629 1.00 80.81 89 GLU A O 1
ATOM 656 N N . VAL A 1 90 ? 23.967 7.051 -28.659 1.00 81.12 90 VAL A N 1
ATOM 657 C CA . VAL A 1 90 ? 23.469 7.833 -27.521 1.00 81.12 90 VAL A CA 1
ATOM 658 C C . VAL A 1 90 ? 21.967 8.038 -27.662 1.00 81.12 90 VAL A C 1
ATOM 660 O O . VAL A 1 90 ? 21.498 8.588 -28.655 1.00 81.12 90 VAL A O 1
ATOM 663 N N . TYR A 1 91 ? 21.221 7.632 -26.642 1.00 78.44 91 TYR A N 1
ATOM 664 C CA . TYR A 1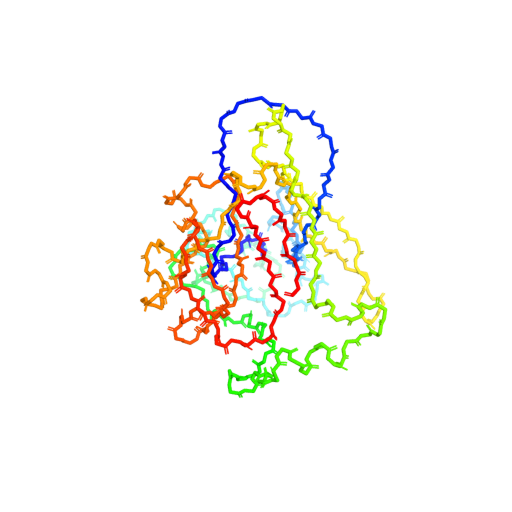 91 ? 19.810 7.941 -26.477 1.00 78.44 91 TYR A CA 1
ATOM 665 C C . TYR A 1 91 ? 19.659 8.907 -25.298 1.00 78.44 91 TYR A C 1
ATOM 667 O O . TYR A 1 91 ? 19.823 8.523 -24.139 1.00 78.44 91 TYR A O 1
ATOM 675 N N . ASP A 1 92 ? 19.386 10.175 -25.608 1.00 75.88 92 ASP A N 1
ATOM 676 C CA . ASP A 1 92 ? 19.382 11.304 -24.667 1.00 75.88 92 ASP A CA 1
ATOM 677 C C . ASP A 1 92 ? 17.975 11.717 -24.191 1.00 75.88 92 ASP A C 1
ATOM 679 O O . ASP A 1 92 ? 17.802 12.628 -23.377 1.00 75.88 92 ASP A O 1
ATOM 683 N N . ASN A 1 93 ? 16.942 11.043 -24.694 1.00 70.50 93 ASN A N 1
ATOM 684 C CA . ASN A 1 93 ? 15.547 11.323 -24.372 1.00 70.50 93 ASN A CA 1
ATOM 685 C C . ASN A 1 93 ? 15.029 10.439 -23.230 1.00 70.50 93 ASN A C 1
ATOM 687 O O . ASN A 1 93 ? 13.848 10.081 -23.187 1.00 70.50 93 ASN A O 1
ATOM 691 N N . ILE A 1 94 ? 15.912 10.064 -22.306 1.00 63.62 94 ILE A N 1
ATOM 692 C CA . ILE A 1 94 ? 15.521 9.308 -21.121 1.00 63.62 94 ILE A CA 1
ATOM 693 C C . ILE A 1 94 ? 14.921 10.258 -20.109 1.00 63.62 94 ILE A C 1
ATOM 695 O O . ILE A 1 94 ? 15.443 11.336 -19.830 1.00 63.62 94 ILE A O 1
ATOM 699 N N . ARG A 1 95 ? 13.796 9.835 -19.548 1.00 56.09 95 ARG A N 1
ATOM 700 C CA . ARG A 1 95 ? 13.188 10.483 -18.398 1.00 56.09 95 ARG A CA 1
ATOM 701 C C . ARG A 1 95 ? 13.530 9.662 -17.170 1.00 56.09 95 ARG A C 1
ATOM 703 O O . ARG A 1 95 ? 13.245 8.468 -17.116 1.00 56.09 95 ARG A O 1
ATOM 710 N N . VAL A 1 96 ? 14.172 10.300 -16.200 1.00 48.03 96 VAL A N 1
ATOM 711 C CA . VAL A 1 96 ? 14.372 9.705 -14.884 1.00 48.03 96 VAL A CA 1
ATOM 712 C C . VAL A 1 96 ? 13.035 9.796 -14.156 1.00 48.03 96 VAL A C 1
ATOM 714 O O . VAL A 1 96 ? 12.570 10.883 -13.823 1.00 48.03 96 VAL A O 1
ATOM 717 N N . GLU A 1 97 ? 12.406 8.649 -13.924 1.00 42.31 97 GLU A N 1
ATOM 718 C CA . GLU A 1 97 ? 11.405 8.524 -12.863 1.00 42.31 97 GLU A CA 1
ATOM 719 C C . GLU A 1 97 ? 12.087 8.948 -11.549 1.00 42.31 97 GLU A C 1
ATOM 721 O O . GLU A 1 97 ? 13.052 8.283 -11.150 1.00 42.31 97 GLU A O 1
ATOM 726 N N . PRO A 1 98 ? 11.698 10.085 -10.940 1.00 52.81 98 PRO A N 1
ATOM 727 C CA . PRO A 1 98 ? 10.319 10.500 -10.720 1.00 52.81 98 PRO A CA 1
ATOM 728 C C . PRO A 1 98 ? 10.049 11.878 -11.341 1.00 52.81 98 PRO A C 1
ATOM 730 O O . PRO A 1 98 ? 10.309 12.909 -10.725 1.00 52.81 98 PRO A O 1
ATOM 733 N N . THR A 1 99 ? 9.518 11.936 -12.562 1.00 44.72 99 THR A N 1
ATOM 734 C CA . THR A 1 99 ? 8.854 13.174 -12.992 1.00 44.72 99 THR A CA 1
ATOM 735 C C . THR A 1 99 ? 7.372 12.937 -12.799 1.00 44.72 99 THR A C 1
ATOM 737 O O . THR A 1 99 ? 6.781 12.137 -13.515 1.00 44.72 99 THR A O 1
ATOM 740 N N . ASP A 1 100 ? 6.823 13.624 -11.805 1.00 49.16 100 ASP A N 1
ATOM 741 C CA . ASP A 1 100 ? 5.526 13.527 -11.120 1.00 49.16 100 ASP A CA 1
ATOM 742 C C . ASP A 1 100 ? 4.253 13.589 -12.005 1.00 49.16 100 ASP A C 1
ATOM 744 O O . ASP A 1 100 ? 3.177 13.983 -11.564 1.00 49.16 100 ASP A O 1
ATOM 748 N N . SER A 1 101 ? 4.357 13.242 -13.289 1.00 50.69 101 SER A N 1
ATOM 749 C CA . SER A 1 101 ? 3.271 13.336 -14.255 1.00 50.69 101 SER A CA 1
ATOM 750 C C . SER A 1 101 ? 2.786 11.991 -14.781 1.00 50.69 101 SER A C 1
ATOM 752 O O . SER A 1 101 ? 1.567 11.864 -14.837 1.00 50.69 101 SER A O 1
ATOM 754 N N . ARG A 1 102 ? 3.627 11.000 -15.141 1.00 54.72 102 ARG A N 1
ATOM 755 C CA . ARG A 1 102 ? 3.146 9.690 -15.652 1.00 54.72 102 ARG A CA 1
ATOM 756 C C . ARG A 1 102 ? 4.188 8.564 -15.555 1.00 54.72 102 ARG A C 1
ATOM 758 O O . ARG A 1 102 ? 5.174 8.612 -16.280 1.00 54.72 102 ARG A O 1
ATOM 765 N N . SER A 1 103 ? 3.884 7.540 -14.752 1.00 65.81 103 SER A N 1
ATOM 766 C CA . SER A 1 103 ? 4.447 6.183 -14.870 1.00 65.81 103 SER A CA 1
ATOM 767 C C . SER A 1 103 ? 3.989 5.538 -16.188 1.00 65.81 103 SER A C 1
ATOM 769 O O . SER A 1 103 ? 2.902 5.850 -16.681 1.00 65.81 103 SER A O 1
ATOM 771 N N . LEU A 1 104 ? 4.803 4.644 -16.761 1.00 72.44 104 LEU A N 1
ATOM 772 C CA . LEU A 1 104 ? 4.435 3.848 -17.943 1.00 72.44 104 LEU A CA 1
ATOM 773 C C . LEU A 1 104 ? 3.558 2.633 -17.607 1.00 72.44 104 LEU A C 1
ATOM 775 O O . LEU A 1 104 ? 3.031 2.007 -18.522 1.00 72.44 104 LEU A O 1
ATOM 779 N N . ASP A 1 105 ? 3.396 2.324 -16.318 1.00 72.19 105 ASP A N 1
ATOM 780 C CA . ASP A 1 105 ? 2.636 1.177 -15.810 1.00 72.19 105 ASP A CA 1
ATOM 781 C C . ASP A 1 105 ? 3.068 -0.153 -16.469 1.00 72.19 105 ASP A C 1
ATOM 783 O O . ASP A 1 105 ? 2.242 -1.000 -16.790 1.00 72.19 105 ASP A O 1
ATOM 787 N N . ASP A 1 106 ? 4.376 -0.331 -16.685 1.00 71.69 106 ASP A N 1
ATOM 788 C CA . ASP A 1 106 ? 4.989 -1.480 -17.366 1.00 71.69 106 ASP A CA 1
ATOM 789 C C . ASP A 1 106 ? 5.357 -2.643 -16.425 1.00 71.69 106 ASP A C 1
ATOM 791 O O . ASP A 1 106 ? 5.487 -3.783 -16.870 1.00 71.69 106 ASP A O 1
ATOM 795 N N . ASP A 1 107 ? 5.456 -2.386 -15.118 1.00 74.62 107 ASP A N 1
ATOM 796 C CA . ASP A 1 107 ? 5.687 -3.389 -14.066 1.00 74.62 107 ASP A CA 1
ATOM 797 C C . ASP A 1 107 ? 4.380 -3.744 -13.333 1.00 74.62 107 ASP A C 1
ATOM 799 O O . ASP A 1 107 ? 4.162 -3.430 -12.158 1.00 74.62 107 ASP A O 1
ATOM 803 N N . MET A 1 108 ? 3.440 -4.344 -14.067 1.00 76.50 108 MET A N 1
ATOM 804 C CA . MET A 1 108 ? 2.134 -4.714 -13.524 1.00 76.50 108 MET A CA 1
ATOM 805 C C . MET A 1 108 ? 2.174 -6.070 -12.817 1.00 76.50 108 MET A C 1
ATOM 807 O O . MET A 1 108 ? 2.220 -7.120 -13.456 1.00 76.50 108 MET A O 1
ATOM 811 N N . LEU A 1 109 ? 2.024 -6.058 -11.491 1.00 78.31 109 LEU A N 1
ATOM 812 C CA . LEU A 1 109 ? 1.785 -7.264 -10.698 1.00 78.31 109 LEU A CA 1
ATOM 813 C C . LEU A 1 109 ? 0.301 -7.380 -10.328 1.00 78.31 109 LEU A C 1
ATOM 815 O O . LEU A 1 109 ? -0.134 -6.938 -9.263 1.00 78.31 109 LEU A O 1
ATOM 819 N N . LEU A 1 110 ? -0.488 -7.964 -11.231 1.00 77.62 110 LEU A N 1
ATOM 820 C CA . LEU A 1 110 ? -1.919 -8.173 -11.020 1.00 77.62 110 LEU A CA 1
ATOM 821 C C . LEU A 1 110 ? -2.177 -9.534 -10.351 1.00 77.62 110 LEU A C 1
ATOM 823 O O . LEU A 1 110 ? -1.838 -10.561 -10.940 1.00 77.62 110 LEU A O 1
ATOM 827 N N . PRO A 1 111 ? -2.819 -9.585 -9.166 1.00 76.12 111 PRO A N 1
ATOM 828 C CA . PRO A 1 111 ? -3.163 -10.858 -8.527 1.00 76.12 111 PRO A CA 1
ATOM 829 C C . PRO A 1 111 ? -4.225 -11.638 -9.316 1.00 76.12 111 PRO A C 1
ATOM 831 O O . PRO A 1 111 ? -4.291 -12.860 -9.222 1.00 76.12 111 PRO A O 1
ATOM 834 N N . PHE A 1 112 ? -5.034 -10.936 -10.118 1.00 74.31 112 PHE A N 1
ATOM 835 C CA . PHE A 1 112 ? -6.025 -11.526 -11.011 1.00 74.31 112 PHE A CA 1
ATOM 836 C C . PHE A 1 112 ? -5.874 -10.938 -12.418 1.00 74.31 112 PHE A C 1
ATOM 838 O O . PHE A 1 112 ? -5.765 -9.718 -12.550 1.00 74.31 112 PHE A O 1
ATOM 845 N N . PRO A 1 113 ? -5.914 -11.767 -13.476 1.00 68.06 113 PRO A N 1
ATOM 846 C CA . PRO A 1 113 ? -5.725 -11.304 -14.851 1.00 68.06 113 PRO A CA 1
ATOM 847 C C . PRO A 1 113 ? -6.890 -10.446 -15.365 1.00 68.06 113 PRO A C 1
ATOM 849 O O . PRO A 1 113 ? -6.716 -9.671 -16.299 1.00 68.06 113 PRO A O 1
ATOM 852 N N . SER A 1 114 ? -8.080 -10.566 -14.768 1.00 65.62 114 SER A N 1
ATOM 853 C CA . SER A 1 114 ? -9.193 -9.642 -14.987 1.00 65.62 114 SER A CA 1
ATOM 854 C C . SER A 1 114 ? -10.040 -9.511 -13.722 1.00 65.62 114 SER A C 1
ATOM 856 O O . SER A 1 114 ? -10.155 -10.454 -12.936 1.00 65.62 114 SER A O 1
ATOM 858 N N . PHE A 1 115 ? -10.670 -8.348 -13.533 1.00 60.84 115 PHE A N 1
ATOM 859 C CA . PHE A 1 115 ? -11.546 -8.084 -12.381 1.00 60.84 115 PHE A CA 1
ATOM 860 C C . PHE A 1 115 ? -12.773 -9.003 -12.326 1.00 60.84 115 PHE A C 1
ATOM 862 O O . PHE A 1 115 ? -13.298 -9.282 -11.251 1.00 60.84 115 PHE A O 1
ATOM 869 N N . GLU A 1 116 ? -13.211 -9.517 -13.472 1.00 62.47 116 GLU A N 1
ATOM 870 C CA . GLU A 1 116 ? -14.320 -10.470 -13.584 1.00 62.47 116 GLU A CA 1
ATOM 871 C C . GLU A 1 116 ? -13.994 -11.834 -12.967 1.00 62.47 116 GLU A C 1
ATOM 873 O O . GLU A 1 116 ? -14.899 -12.544 -12.536 1.00 62.47 116 GLU A O 1
ATOM 878 N N . LYS A 1 117 ? -12.705 -12.183 -12.877 1.00 63.62 117 LYS A N 1
ATOM 879 C CA . LYS A 1 117 ? -12.222 -13.440 -12.292 1.00 63.62 117 LYS A CA 1
ATOM 880 C C . LYS A 1 117 ? -11.941 -13.340 -10.792 1.00 63.62 117 LYS A C 1
ATOM 882 O O . LYS A 1 117 ? -11.378 -14.273 -10.223 1.00 63.62 117 LYS A O 1
ATOM 887 N N . TRP A 1 118 ? -12.315 -12.232 -10.144 1.00 67.25 118 TRP A N 1
ATOM 888 C CA . TRP A 1 118 ? -12.183 -12.109 -8.695 1.00 67.25 118 TRP A CA 1
ATOM 889 C C . TRP A 1 118 ? -13.039 -13.179 -7.994 1.00 67.25 118 TRP A C 1
ATOM 891 O O . TRP A 1 118 ? -14.221 -13.296 -8.327 1.00 67.25 118 TRP A O 1
ATOM 901 N N . PRO A 1 119 ? -12.506 -13.937 -7.018 1.00 65.25 119 PRO A N 1
ATOM 902 C CA . PRO A 1 119 ? -13.276 -14.934 -6.284 1.00 65.25 119 PRO A CA 1
ATOM 903 C C . PRO A 1 119 ? -14.490 -14.291 -5.603 1.00 65.25 119 PRO A C 1
ATOM 905 O O . PRO A 1 119 ? -14.353 -13.454 -4.712 1.00 65.25 119 PRO A O 1
ATOM 908 N N . ARG A 1 120 ? -15.698 -14.676 -6.022 1.00 71.62 120 ARG A N 1
ATOM 909 C CA . ARG A 1 120 ? -16.966 -14.163 -5.466 1.00 71.62 120 ARG A CA 1
ATOM 910 C C . ARG A 1 120 ? -17.604 -15.139 -4.489 1.00 71.62 120 ARG A C 1
ATOM 912 O O . ARG A 1 120 ? -18.822 -15.304 -4.459 1.00 71.62 120 ARG A O 1
ATOM 919 N N . HIS A 1 121 ? -16.781 -15.823 -3.707 1.00 82.44 121 HIS A N 1
ATOM 920 C CA . HIS A 1 121 ? -17.303 -16.670 -2.650 1.00 82.44 121 HIS A CA 1
ATOM 921 C C . HIS A 1 121 ? -17.830 -15.806 -1.504 1.00 82.44 121 HIS A C 1
ATOM 923 O O . HIS A 1 121 ? -17.324 -14.717 -1.234 1.00 82.44 121 HIS A O 1
ATOM 929 N N . SER A 1 122 ? -18.871 -16.290 -0.835 1.00 90.44 122 SER A N 1
ATOM 930 C CA . SER A 1 122 ? -19.427 -15.598 0.325 1.00 90.44 122 SER A CA 1
ATOM 931 C C . SER A 1 122 ? -18.475 -15.672 1.522 1.00 90.44 122 SER A C 1
ATOM 933 O O . SER A 1 122 ? -17.655 -16.584 1.621 1.00 90.44 122 SER A O 1
ATOM 935 N N . HIS A 1 123 ? -18.643 -14.767 2.489 1.00 89.19 123 HIS A N 1
ATOM 936 C CA . HIS A 1 123 ? -17.961 -14.857 3.789 1.00 89.19 123 HIS A CA 1
ATOM 937 C C . HIS A 1 123 ? -18.161 -16.224 4.464 1.00 89.19 123 HIS A C 1
ATOM 939 O O . HIS A 1 123 ? -17.230 -16.780 5.039 1.00 89.19 123 HIS A O 1
ATOM 945 N N . ARG A 1 124 ? -19.354 -16.817 4.306 1.00 92.81 124 ARG A N 1
ATOM 946 C CA . ARG A 1 124 ? -19.658 -18.169 4.790 1.00 92.81 124 ARG A CA 1
ATOM 947 C C . ARG A 1 124 ? -18.695 -19.205 4.215 1.00 92.81 124 ARG A C 1
ATOM 949 O O . ARG A 1 124 ? -18.178 -20.014 4.965 1.00 92.81 124 ARG A O 1
ATOM 956 N N . HIS A 1 125 ? -18.435 -19.154 2.911 1.00 91.62 125 HIS A N 1
ATOM 957 C CA . HIS A 1 125 ? -17.496 -20.078 2.280 1.00 91.62 125 HIS A CA 1
ATOM 958 C C . HIS A 1 125 ? -16.078 -19.924 2.842 1.00 91.62 125 HIS A C 1
ATOM 960 O O . HIS A 1 125 ? -15.431 -20.924 3.116 1.00 91.62 125 HIS A O 1
ATOM 966 N N . VAL A 1 126 ? -15.613 -18.691 3.074 1.00 88.56 126 VAL A N 1
ATOM 967 C CA . VAL A 1 126 ? -14.288 -18.449 3.678 1.00 88.56 126 VAL A CA 1
ATOM 968 C C . VAL A 1 126 ? -14.198 -19.062 5.071 1.00 88.56 126 VAL A C 1
ATOM 970 O O . VAL A 1 126 ? -13.242 -19.768 5.367 1.00 88.56 126 VAL A O 1
ATOM 973 N N . ARG A 1 127 ? -15.221 -18.847 5.901 1.00 92.12 127 ARG A N 1
ATOM 974 C CA . ARG A 1 127 ? -15.303 -19.441 7.238 1.00 92.12 127 ARG A CA 1
ATOM 975 C C . ARG A 1 127 ? -15.357 -20.969 7.199 1.00 92.12 127 ARG A C 1
ATOM 977 O O . ARG A 1 127 ? -14.741 -21.608 8.035 1.00 92.12 127 ARG A O 1
ATOM 984 N N . ASP A 1 128 ? -16.097 -21.549 6.262 1.00 94.00 128 ASP A N 1
ATOM 985 C CA . ASP A 1 128 ? -16.297 -23.000 6.201 1.00 94.00 128 ASP A CA 1
ATOM 986 C C . ASP A 1 128 ? -15.090 -23.733 5.567 1.00 94.00 128 ASP A C 1
ATOM 988 O O . ASP A 1 128 ? -14.965 -24.944 5.714 1.00 94.00 128 ASP A O 1
ATOM 992 N N . CYS A 1 129 ? -14.199 -23.019 4.863 1.00 91.81 129 CYS A N 1
ATOM 993 C CA . CYS A 1 129 ? -13.008 -23.584 4.212 1.00 91.81 129 CYS A CA 1
ATOM 994 C C . CYS A 1 129 ? -11.677 -23.226 4.896 1.00 91.81 129 CYS A C 1
ATOM 996 O O . CYS A 1 129 ? -10.620 -23.634 4.409 1.00 91.81 129 CYS A O 1
ATOM 998 N N . GLN A 1 130 ? -11.695 -22.459 5.990 1.00 88.94 130 GLN A N 1
ATOM 999 C CA . GLN A 1 130 ? -10.483 -22.160 6.756 1.00 88.94 130 GLN A CA 1
ATOM 1000 C C . GLN A 1 130 ? -10.079 -23.343 7.655 1.00 88.94 130 GLN A C 1
ATOM 1002 O O . GLN A 1 130 ? -10.925 -24.171 7.987 1.00 88.94 130 GLN A O 1
ATOM 1007 N N . PRO A 1 131 ? -8.808 -23.432 8.091 1.00 89.19 131 PRO A N 1
ATOM 1008 C CA . PRO A 1 131 ? -8.383 -24.473 9.023 1.00 89.19 131 PRO A CA 1
ATOM 1009 C C . PRO A 1 131 ? -9.194 -24.471 10.329 1.00 89.19 131 PRO A C 1
ATOM 1011 O O . PRO A 1 131 ? -9.367 -23.420 10.951 1.00 89.19 131 PRO A O 1
ATOM 1014 N N . ASP A 1 132 ? -9.598 -25.658 10.792 1.00 87.75 132 ASP A N 1
ATOM 1015 C CA . ASP A 1 132 ? -10.466 -25.842 11.972 1.00 87.75 132 ASP A CA 1
ATOM 1016 C C . ASP A 1 132 ? -9.932 -25.179 13.254 1.00 87.75 132 ASP A C 1
ATOM 1018 O O . ASP A 1 132 ? -10.706 -24.791 14.129 1.00 87.75 132 ASP A O 1
ATOM 1022 N N . ILE A 1 133 ? -8.609 -24.995 13.360 1.00 89.81 133 ILE A N 1
ATOM 1023 C CA . ILE A 1 133 ? -7.948 -24.337 14.501 1.00 89.81 133 ILE A CA 1
ATOM 1024 C C . ILE A 1 133 ? -8.437 -22.901 14.747 1.00 89.81 133 ILE A C 1
ATOM 1026 O O . ILE A 1 133 ? -8.333 -22.409 15.868 1.00 89.81 133 ILE A O 1
ATOM 1030 N N . PHE A 1 134 ? -8.980 -22.235 13.725 1.00 82.88 134 PHE A N 1
ATOM 1031 C CA . PHE A 1 134 ? -9.503 -20.869 13.819 1.00 82.88 134 PHE A CA 1
ATOM 1032 C C . PHE A 1 134 ? -11.008 -20.827 14.147 1.00 82.88 134 PHE A C 1
ATOM 1034 O O . PHE A 1 134 ? -11.585 -19.752 14.345 1.00 82.88 134 PHE A O 1
ATOM 1041 N N . GLY A 1 135 ? -11.663 -21.991 14.236 1.00 91.25 135 GLY A N 1
ATOM 1042 C CA . GLY A 1 135 ? -13.095 -22.108 14.495 1.00 91.25 135 GLY A CA 1
ATOM 1043 C C . GLY A 1 135 ? -13.923 -21.286 13.504 1.00 91.25 135 GLY A C 1
ATOM 1044 O O . GLY A 1 135 ? -13.737 -21.375 12.296 1.00 91.25 135 GLY A O 1
ATOM 1045 N N . ASN A 1 136 ? -14.824 -20.444 14.018 1.00 92.56 136 ASN A N 1
ATOM 1046 C CA . ASN A 1 136 ? -15.677 -19.569 13.200 1.00 92.56 136 ASN A CA 1
ATOM 1047 C C . ASN A 1 136 ? -15.110 -18.153 12.996 1.00 92.56 136 ASN A C 1
ATOM 1049 O O . ASN A 1 136 ? -15.751 -17.330 12.336 1.00 92.56 136 ASN A O 1
ATOM 1053 N N . ALA A 1 137 ? -13.965 -17.830 13.601 1.00 90.56 137 ALA A N 1
ATOM 1054 C CA . ALA A 1 137 ? -13.365 -16.509 13.490 1.00 90.56 137 ALA A CA 1
ATOM 1055 C C . ALA A 1 137 ? -12.544 -16.433 12.199 1.00 90.56 137 ALA A C 1
ATOM 1057 O O . ALA A 1 137 ? -11.604 -17.195 12.021 1.00 90.56 137 ALA A O 1
ATOM 1058 N N . THR A 1 138 ? -12.901 -15.513 11.303 1.00 86.25 138 THR A N 1
ATOM 1059 C CA . THR A 1 138 ? -12.167 -15.262 10.046 1.00 86.25 138 THR A CA 1
ATOM 1060 C C . THR A 1 138 ? -11.277 -14.019 10.137 1.00 86.25 138 THR A C 1
ATOM 1062 O O . THR A 1 138 ? -10.951 -13.413 9.122 1.00 86.25 138 THR A O 1
ATOM 1065 N N . HIS A 1 139 ? -11.012 -13.537 11.351 1.00 87.06 139 HIS A N 1
ATOM 1066 C CA . HIS A 1 139 ? -10.195 -12.357 11.603 1.00 87.06 139 HIS A CA 1
ATOM 1067 C C . HIS A 1 139 ? -9.565 -12.438 12.988 1.00 87.06 139 HIS A C 1
ATOM 1069 O O . HIS A 1 139 ? -10.112 -13.053 13.905 1.00 87.06 139 HIS A O 1
ATOM 1075 N N . GLU A 1 140 ? -8.455 -11.735 13.141 1.00 83.50 140 GLU A N 1
ATOM 1076 C CA . GLU A 1 140 ? -7.732 -11.566 14.388 1.00 83.50 140 GLU A CA 1
ATOM 1077 C C . GLU A 1 140 ? -7.849 -10.124 14.877 1.00 83.50 140 GLU A C 1
ATOM 1079 O O . GLU A 1 140 ? -8.010 -9.174 14.099 1.00 83.50 140 GLU A O 1
ATOM 1084 N N . THR A 1 141 ? -7.769 -9.957 16.195 1.00 85.75 141 THR A N 1
ATOM 1085 C CA . THR A 1 141 ? -7.833 -8.645 16.833 1.00 85.75 141 THR A CA 1
ATOM 1086 C C . THR A 1 141 ? -6.694 -8.446 17.810 1.00 85.75 141 THR A C 1
ATOM 1088 O O . THR A 1 141 ? -6.444 -9.305 18.654 1.00 85.75 141 THR A O 1
ATOM 1091 N N . PHE A 1 142 ? -6.071 -7.273 17.753 1.00 85.25 142 PHE A N 1
ATOM 1092 C CA . PHE A 1 142 ? -4.955 -6.897 18.613 1.00 85.25 142 PHE A CA 1
ATOM 1093 C C . PHE A 1 142 ?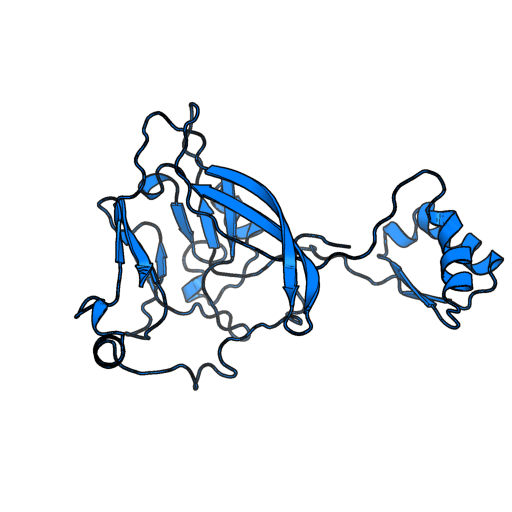 -5.202 -5.512 19.214 1.00 85.25 142 PHE A C 1
ATOM 1095 O O . PHE A 1 142 ? -5.665 -4.616 18.505 1.00 85.25 142 PHE A O 1
ATOM 1102 N N . PRO A 1 143 ? -4.880 -5.269 20.492 1.00 85.81 143 PRO A N 1
ATOM 1103 C CA . PRO A 1 143 ? -4.921 -3.917 21.030 1.00 85.81 143 PRO A CA 1
ATOM 1104 C C . PRO A 1 143 ? -3.843 -3.055 20.356 1.00 85.81 143 PRO A C 1
ATOM 1106 O O . PRO A 1 143 ? -2.673 -3.435 20.310 1.00 85.81 143 PRO A O 1
ATOM 1109 N N . ALA A 1 144 ? -4.209 -1.875 19.845 1.00 82.50 144 ALA A N 1
ATOM 1110 C CA . ALA A 1 144 ? -3.212 -0.924 19.367 1.00 82.50 144 ALA A CA 1
ATOM 1111 C C . ALA A 1 144 ? -2.300 -0.468 20.508 1.00 82.50 144 ALA A C 1
ATOM 1113 O O . ALA A 1 144 ? -2.755 -0.181 21.617 1.00 82.50 144 ALA A O 1
ATOM 1114 N N . HIS A 1 145 ? -1.018 -0.300 20.193 1.00 75.31 145 HIS A N 1
ATOM 1115 C CA . HIS A 1 145 ? -0.053 0.287 21.109 1.00 75.31 145 HIS A CA 1
ATOM 1116 C C . HIS A 1 145 ? -0.458 1.719 21.494 1.00 75.31 145 HIS A C 1
ATOM 1118 O O . HIS A 1 145 ? -0.604 2.587 20.631 1.00 75.31 145 HIS A O 1
ATOM 1124 N N . ARG A 1 146 ? -0.621 1.976 22.795 1.00 70.75 146 ARG A N 1
ATOM 1125 C CA . ARG A 1 146 ? -0.989 3.281 23.365 1.00 70.75 146 ARG A CA 1
ATOM 1126 C C . ARG A 1 146 ? 0.102 3.749 24.322 1.00 70.75 146 ARG A C 1
ATOM 1128 O O . ARG A 1 146 ? -0.072 3.688 25.532 1.00 70.75 146 ARG A O 1
ATOM 1135 N N . ASN A 1 147 ? 1.238 4.185 23.793 1.00 66.06 147 ASN A N 1
ATOM 1136 C CA . ASN A 1 147 ? 2.266 4.790 24.633 1.00 66.06 147 ASN A CA 1
ATOM 1137 C C . ASN A 1 147 ? 2.170 6.314 24.547 1.00 66.06 147 ASN A C 1
ATOM 1139 O O . ASN A 1 147 ? 2.523 6.905 23.531 1.00 66.06 147 ASN A O 1
ATOM 1143 N N . SER A 1 148 ? 1.654 6.930 25.610 1.00 62.78 148 SER A N 1
ATOM 1144 C CA . SER A 1 148 ? 1.538 8.385 25.767 1.00 62.78 148 SER A CA 1
ATOM 1145 C C . SER A 1 148 ? 2.883 9.082 25.974 1.00 62.78 148 SER A C 1
ATOM 1147 O O . SER A 1 148 ? 2.956 10.294 25.810 1.00 62.78 148 SER A O 1
ATOM 1149 N N . ASN A 1 149 ? 3.938 8.331 26.304 1.00 66.94 149 ASN A N 1
ATOM 1150 C CA . ASN A 1 149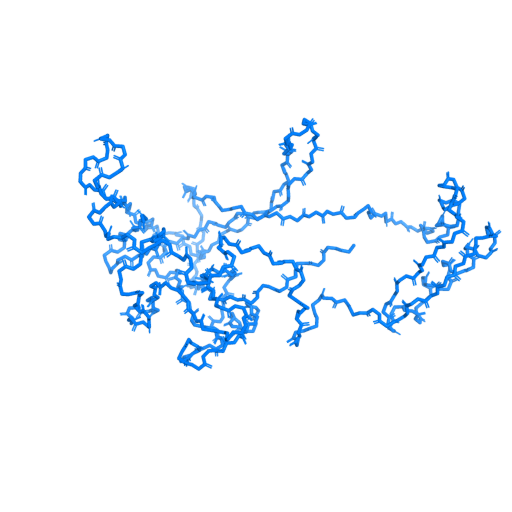 ? 5.290 8.857 26.488 1.00 66.94 149 ASN A CA 1
ATOM 1151 C C . ASN A 1 149 ? 6.105 8.839 25.184 1.00 66.94 149 ASN A C 1
ATOM 1153 O O . ASN A 1 149 ? 7.283 9.196 25.221 1.00 66.94 149 ASN A O 1
ATOM 1157 N N . ILE A 1 150 ? 5.503 8.380 24.071 1.00 63.75 150 ILE A N 1
ATOM 1158 C CA . ILE A 1 150 ? 6.109 8.394 22.740 1.00 63.75 150 ILE A CA 1
ATOM 1159 C C . ILE A 1 150 ? 5.424 9.379 21.830 1.00 63.75 150 ILE A C 1
ATOM 1161 O O . ILE A 1 150 ? 4.206 9.357 21.667 1.00 63.75 150 ILE A O 1
ATOM 1165 N N . THR A 1 151 ? 6.223 10.187 21.154 1.00 65.75 151 THR A N 1
ATOM 1166 C CA . THR A 1 151 ? 5.681 11.286 20.349 1.00 65.75 151 THR A CA 1
ATOM 1167 C C . THR A 1 151 ? 6.279 11.407 18.976 1.00 65.75 151 THR A C 1
ATOM 1169 O O . THR A 1 151 ? 5.792 12.178 18.156 1.00 65.75 151 THR A O 1
ATOM 1172 N N . VAL A 1 152 ? 7.355 10.667 18.726 1.00 72.69 152 VAL A N 1
ATOM 1173 C CA . VAL A 1 152 ? 7.747 10.452 17.357 1.00 72.69 152 VAL A CA 1
ATOM 1174 C C . VAL A 1 152 ? 6.640 9.558 16.799 1.00 72.69 152 VAL A C 1
ATOM 1176 O O . VAL A 1 152 ? 6.474 8.428 17.271 1.00 72.69 152 VAL A O 1
ATOM 1179 N N . PRO A 1 153 ? 5.837 10.046 15.843 1.00 74.94 153 PRO A N 1
ATOM 1180 C CA . PRO A 1 153 ? 4.642 9.346 15.366 1.00 74.94 153 PRO A CA 1
ATOM 1181 C C . PRO A 1 153 ? 4.987 8.002 14.720 1.00 74.94 153 PRO A C 1
ATOM 1183 O O . PRO A 1 153 ? 4.194 7.062 14.743 1.00 74.94 153 PRO A O 1
ATOM 1186 N N . SER A 1 154 ? 6.197 7.897 14.171 1.00 82.19 154 SER A N 1
ATOM 1187 C CA . SER A 1 154 ? 6.742 6.657 13.647 1.00 82.19 154 SER A CA 1
ATOM 1188 C C . SER A 1 154 ? 8.257 6.692 13.528 1.00 82.19 154 SER A C 1
ATOM 1190 O O . SER A 1 154 ? 8.822 7.744 13.239 1.00 82.19 154 SER A O 1
ATOM 1192 N N . THR A 1 155 ? 8.885 5.523 13.589 1.00 82.06 155 THR A N 1
ATOM 1193 C CA . THR A 1 155 ? 10.316 5.348 13.316 1.00 82.06 155 THR A CA 1
ATOM 1194 C C . THR A 1 155 ? 10.500 4.441 12.109 1.00 82.06 155 THR A C 1
ATOM 1196 O O . THR A 1 155 ? 10.009 3.313 12.112 1.00 82.06 155 THR A O 1
ATOM 1199 N N . THR A 1 156 ? 11.236 4.903 11.100 1.00 81.69 156 THR A N 1
ATOM 1200 C CA . THR A 1 156 ? 11.547 4.119 9.896 1.00 81.69 156 THR A CA 1
ATOM 1201 C C . THR A 1 156 ? 12.993 3.654 9.930 1.00 81.69 156 THR A C 1
ATOM 1203 O O . THR A 1 156 ? 13.892 4.442 10.216 1.00 81.69 156 THR A O 1
ATOM 1206 N N . ARG A 1 157 ? 13.228 2.379 9.616 1.00 83.06 157 ARG A N 1
ATOM 1207 C CA . ARG A 1 157 ? 14.571 1.826 9.443 1.00 83.06 157 ARG A CA 1
ATOM 1208 C C . ARG A 1 157 ? 14.707 1.172 8.083 1.00 83.06 157 ARG A C 1
ATOM 1210 O O . ARG A 1 157 ? 13.823 0.437 7.650 1.00 83.06 157 ARG A O 1
ATOM 1217 N N . TYR A 1 158 ? 15.837 1.426 7.444 1.00 87.19 158 TYR A N 1
ATOM 1218 C CA . TYR A 1 158 ? 16.253 0.735 6.236 1.00 87.19 158 TYR A CA 1
ATOM 1219 C C . TYR A 1 158 ? 16.930 -0.589 6.591 1.00 87.19 158 TYR A C 1
ATOM 1221 O O . TYR A 1 158 ? 17.644 -0.675 7.594 1.00 87.19 158 TYR A O 1
ATOM 1229 N N . PHE A 1 159 ? 16.727 -1.610 5.766 1.00 80.31 159 PHE A N 1
ATOM 1230 C CA . PHE A 1 159 ? 17.433 -2.876 5.890 1.00 80.31 159 PHE A CA 1
ATOM 1231 C C . PHE A 1 159 ? 17.859 -3.414 4.526 1.00 80.31 159 PHE A C 1
ATOM 1233 O O . PHE A 1 159 ? 17.220 -3.179 3.497 1.00 80.31 159 PHE A O 1
ATOM 1240 N N . VAL A 1 160 ? 18.928 -4.206 4.567 1.00 88.06 160 VAL A N 1
ATOM 1241 C CA . VAL A 1 160 ? 19.367 -5.067 3.473 1.00 88.06 160 VAL A CA 1
ATOM 1242 C C . VAL A 1 160 ? 19.411 -6.483 4.017 1.00 88.06 160 VAL A C 1
ATOM 1244 O O . VAL A 1 160 ? 20.043 -6.732 5.041 1.00 88.06 160 VAL A O 1
ATOM 1247 N N . THR A 1 161 ? 18.725 -7.403 3.354 1.00 83.69 161 THR A N 1
ATOM 1248 C CA . THR A 1 161 ? 18.707 -8.819 3.721 1.00 83.69 161 THR A CA 1
ATOM 1249 C C . THR A 1 161 ? 19.100 -9.677 2.529 1.00 83.69 161 THR A C 1
ATOM 1251 O O . THR A 1 161 ? 18.906 -9.277 1.383 1.00 83.69 161 THR A O 1
ATOM 1254 N N . LYS A 1 162 ? 19.655 -10.861 2.778 1.00 85.31 162 LYS A N 1
ATOM 1255 C CA . LYS A 1 162 ? 19.922 -11.843 1.725 1.00 85.31 162 LYS A CA 1
ATOM 1256 C C . LYS A 1 162 ? 18.684 -12.719 1.550 1.00 85.31 162 LYS A C 1
ATOM 1258 O O . LYS A 1 162 ? 18.220 -13.324 2.509 1.00 85.31 162 LYS A O 1
ATOM 1263 N N . VAL A 1 163 ? 18.160 -12.770 0.334 1.00 86.38 163 VAL A N 1
ATOM 1264 C CA . VAL A 1 163 ? 17.011 -13.584 -0.069 1.00 86.38 163 VAL A CA 1
ATOM 1265 C C . VAL A 1 163 ? 17.509 -14.650 -1.032 1.00 86.38 163 VAL A C 1
ATOM 1267 O O . VAL A 1 163 ? 18.258 -14.342 -1.957 1.00 86.38 163 VAL A O 1
ATOM 1270 N N . VAL A 1 164 ? 17.109 -15.895 -0.809 1.00 87.44 164 VAL A N 1
ATOM 1271 C CA . VAL A 1 164 ? 17.395 -17.008 -1.717 1.00 87.44 164 VAL A CA 1
ATOM 1272 C C . VAL A 1 164 ? 16.188 -17.174 -2.632 1.00 87.44 164 VAL A C 1
ATOM 1274 O O . VAL A 1 164 ? 15.057 -17.207 -2.147 1.00 87.44 164 VAL A O 1
ATOM 1277 N N . ASP A 1 165 ? 16.406 -17.191 -3.945 1.00 82.81 165 ASP A N 1
ATOM 1278 C CA . ASP A 1 165 ? 15.330 -17.447 -4.904 1.00 82.81 165 ASP A CA 1
ATOM 1279 C C . ASP A 1 165 ? 15.084 -18.949 -5.121 1.00 82.81 165 ASP A C 1
ATOM 1281 O O . ASP A 1 165 ? 15.769 -19.800 -4.561 1.00 82.81 165 ASP A O 1
ATOM 1285 N N . SER A 1 166 ? 14.089 -19.285 -5.943 1.00 85.38 166 SER A N 1
ATOM 1286 C CA . SER A 1 166 ? 13.726 -20.674 -6.256 1.00 85.38 166 SER A CA 1
ATOM 1287 C C . SER A 1 166 ? 14.805 -21.465 -7.008 1.00 85.38 166 SER A C 1
ATOM 1289 O O . SER A 1 166 ? 14.626 -22.658 -7.230 1.00 85.38 166 SER A O 1
ATOM 1291 N N . LEU A 1 167 ? 15.891 -20.813 -7.431 1.00 91.00 167 LEU A N 1
ATOM 1292 C CA . LEU A 1 167 ? 17.036 -21.419 -8.111 1.00 91.00 167 LEU A CA 1
ATOM 1293 C C . LEU A 1 167 ? 18.283 -21.422 -7.210 1.00 91.00 167 LEU A C 1
ATOM 1295 O O . LEU A 1 167 ? 19.403 -21.467 -7.722 1.00 91.00 167 LEU A O 1
ATOM 1299 N N . ASP A 1 168 ? 18.093 -21.302 -5.892 1.00 91.06 168 ASP A N 1
ATOM 1300 C CA . ASP A 1 168 ? 19.142 -21.217 -4.870 1.00 91.06 168 ASP A CA 1
ATOM 1301 C C . ASP A 1 168 ? 20.124 -20.048 -5.060 1.00 91.06 168 ASP A C 1
ATOM 1303 O O . ASP A 1 168 ? 21.226 -20.026 -4.502 1.00 91.06 168 ASP A O 1
ATOM 1307 N N . LYS A 1 169 ? 19.743 -19.017 -5.827 1.00 89.31 169 LYS A N 1
ATOM 1308 C CA . LYS A 1 169 ? 20.588 -17.836 -6.014 1.00 89.31 169 LYS A CA 1
ATOM 1309 C C . LYS A 1 169 ? 20.333 -16.831 -4.908 1.00 89.31 169 LYS A C 1
ATOM 1311 O O . LYS A 1 169 ? 19.210 -16.383 -4.676 1.00 89.31 169 LYS A O 1
ATOM 1316 N N . VAL A 1 170 ? 21.421 -16.411 -4.271 1.00 91.12 170 VAL A N 1
ATOM 1317 C CA . VAL A 1 170 ? 21.397 -15.372 -3.244 1.00 91.12 170 VAL A CA 1
ATOM 1318 C C . VAL A 1 170 ? 21.303 -13.997 -3.901 1.00 91.12 170 VAL A C 1
ATOM 1320 O O . VAL A 1 170 ? 22.160 -13.606 -4.693 1.00 91.12 170 VAL A O 1
ATOM 1323 N N . LYS A 1 171 ? 20.275 -13.240 -3.531 1.00 85.69 171 LYS A N 1
ATOM 1324 C CA . LYS A 1 171 ? 20.021 -11.862 -3.955 1.00 85.69 171 LYS A CA 1
ATOM 1325 C C . LYS A 1 171 ? 19.909 -10.957 -2.735 1.00 85.69 171 LYS A C 1
ATOM 1327 O O . LYS A 1 171 ? 19.498 -11.391 -1.664 1.00 85.69 171 LYS A O 1
ATOM 1332 N N . ASN A 1 172 ? 20.244 -9.681 -2.893 1.00 84.81 172 ASN A N 1
ATOM 1333 C CA . ASN A 1 172 ? 19.972 -8.693 -1.852 1.00 84.81 172 ASN A CA 1
ATOM 1334 C C . ASN A 1 172 ? 18.528 -8.193 -1.988 1.00 84.81 172 ASN A C 1
ATOM 1336 O O . ASN A 1 172 ? 18.134 -7.694 -3.040 1.00 84.81 172 ASN A O 1
ATOM 1340 N N . GLY A 1 173 ? 17.753 -8.320 -0.916 1.00 80.69 173 GLY A N 1
ATOM 1341 C CA . GLY A 1 173 ? 16.474 -7.656 -0.716 1.00 80.69 173 GLY A CA 1
ATOM 1342 C C . GLY A 1 173 ? 16.677 -6.362 0.066 1.00 80.69 173 GLY A C 1
ATOM 1343 O O . GLY A 1 173 ? 17.294 -6.362 1.129 1.00 80.69 173 GLY A O 1
ATOM 1344 N N . TYR A 1 174 ? 16.152 -5.263 -0.460 1.00 83.00 174 TYR A N 1
ATOM 1345 C CA . TYR A 1 174 ? 16.285 -3.927 0.117 1.00 83.00 174 TYR A CA 1
ATOM 1346 C C . TYR A 1 174 ? 14.919 -3.388 0.480 1.00 83.00 174 TYR A C 1
ATOM 1348 O O . TYR A 1 174 ? 14.057 -3.359 -0.395 1.00 83.00 174 TYR A O 1
ATOM 1356 N N . GLY A 1 175 ? 14.749 -2.899 1.706 1.00 78.69 175 GLY A N 1
ATOM 1357 C CA . GLY A 1 175 ? 13.459 -2.398 2.152 1.00 78.69 175 GLY A CA 1
ATOM 1358 C C . GLY A 1 175 ? 13.530 -1.443 3.328 1.00 78.69 175 GLY A C 1
ATOM 1359 O O . GLY A 1 175 ? 14.593 -1.123 3.855 1.00 78.69 175 GLY A O 1
ATOM 1360 N N . HIS A 1 176 ? 12.349 -0.993 3.734 1.00 82.44 176 HIS A N 1
ATOM 1361 C CA . HIS A 1 176 ? 12.153 -0.191 4.930 1.00 82.44 176 HIS A CA 1
ATOM 1362 C C . HIS A 1 176 ? 11.076 -0.841 5.776 1.00 82.44 176 HIS A C 1
ATOM 1364 O O . HIS A 1 176 ? 10.066 -1.270 5.223 1.00 82.44 176 HIS A O 1
ATOM 1370 N N . TYR A 1 177 ? 11.264 -0.843 7.092 1.00 80.06 177 TYR A N 1
ATOM 1371 C CA . TYR A 1 177 ? 10.174 -1.082 8.025 1.00 80.06 177 TYR A CA 1
ATOM 1372 C C . TYR A 1 177 ? 9.909 0.179 8.838 1.00 80.06 177 TYR A C 1
ATOM 1374 O O . TYR A 1 177 ? 10.835 0.845 9.307 1.00 80.06 177 TYR A O 1
ATOM 1382 N N . THR A 1 178 ? 8.631 0.502 9.000 1.00 82.19 178 THR A N 1
ATOM 1383 C CA . THR A 1 178 ? 8.178 1.663 9.762 1.00 82.19 178 THR A CA 1
ATOM 1384 C C . THR A 1 178 ? 7.332 1.193 10.926 1.00 82.19 178 THR A C 1
ATOM 1386 O O . THR A 1 178 ? 6.343 0.489 10.744 1.00 82.19 178 THR A O 1
ATOM 1389 N N . VAL A 1 179 ? 7.720 1.614 12.121 1.00 82.44 179 VAL A N 1
ATOM 1390 C CA . VAL A 1 179 ? 7.006 1.345 13.366 1.00 82.44 179 VAL A CA 1
ATOM 1391 C C . VAL A 1 179 ? 6.126 2.539 13.670 1.00 82.44 179 VAL A C 1
ATOM 1393 O O . VAL A 1 179 ? 6.638 3.654 13.726 1.00 82.44 179 VAL A O 1
ATOM 1396 N N . ILE A 1 180 ? 4.827 2.318 13.860 1.00 83.06 180 ILE A N 1
ATOM 1397 C CA . ILE A 1 180 ? 3.842 3.379 14.091 1.00 83.06 180 ILE A CA 1
ATOM 1398 C C . ILE A 1 180 ? 3.469 3.414 15.569 1.00 83.06 180 ILE A C 1
ATOM 1400 O O . ILE A 1 180 ? 3.042 2.407 16.134 1.00 83.06 180 ILE A O 1
ATOM 1404 N N . ASN A 1 181 ? 3.587 4.588 16.181 1.00 82.12 181 ASN A N 1
ATOM 1405 C CA . ASN A 1 181 ? 3.255 4.801 17.584 1.00 82.12 181 ASN A CA 1
ATOM 1406 C C . ASN A 1 181 ? 1.864 5.414 17.707 1.00 82.12 181 ASN A C 1
ATOM 1408 O O . ASN A 1 181 ? 1.539 6.341 16.972 1.00 82.12 181 ASN A O 1
ATOM 1412 N N . ASN A 1 182 ? 1.049 4.919 18.645 1.00 83.31 182 ASN A N 1
ATOM 1413 C CA . ASN A 1 182 ? -0.331 5.372 18.847 1.00 83.31 182 ASN A CA 1
ATOM 1414 C C . ASN A 1 182 ? -1.159 5.375 17.543 1.00 83.31 182 ASN A C 1
ATOM 1416 O O . ASN A 1 182 ? -1.688 6.418 17.147 1.00 83.31 182 ASN A O 1
ATOM 1420 N N . PRO A 1 183 ? -1.283 4.225 16.851 1.00 85.69 183 PRO A N 1
ATOM 1421 C CA . PRO A 1 183 ? -1.843 4.179 15.503 1.00 85.69 183 PRO A CA 1
ATOM 1422 C C . PRO A 1 183 ? -3.314 4.614 15.460 1.00 85.69 183 PRO A C 1
ATOM 1424 O O . PRO A 1 183 ? -3.762 5.109 14.438 1.00 85.69 183 PRO A O 1
ATOM 1427 N N . LEU A 1 184 ? -4.056 4.560 16.573 1.00 86.44 184 LEU A N 1
ATOM 1428 C CA . LEU A 1 184 ? -5.402 5.147 16.644 1.00 86.44 184 LEU A CA 1
ATOM 1429 C C . LEU A 1 184 ? -5.415 6.662 16.347 1.00 86.44 184 LEU A C 1
ATOM 1431 O O . LEU A 1 184 ? -6.423 7.194 15.887 1.00 86.44 184 LEU A O 1
ATOM 1435 N N . ARG A 1 185 ? -4.320 7.372 16.640 1.00 85.81 185 ARG A N 1
ATOM 1436 C CA . ARG A 1 185 ? -4.181 8.822 16.431 1.00 85.81 185 ARG A CA 1
ATOM 1437 C C . ARG A 1 185 ? -3.274 9.177 15.259 1.00 85.81 185 ARG A C 1
ATOM 1439 O O . ARG A 1 185 ? -3.448 10.244 14.677 1.00 85.81 185 ARG A O 1
ATOM 1446 N N . THR A 1 186 ? -2.310 8.320 14.941 1.00 85.62 186 THR A N 1
ATOM 1447 C CA . THR A 1 186 ? -1.266 8.614 13.955 1.00 85.62 186 THR A CA 1
ATOM 1448 C C . THR A 1 186 ? -1.455 7.869 12.643 1.00 85.62 186 THR A C 1
ATOM 1450 O O . THR A 1 186 ? -0.894 8.303 11.653 1.00 85.62 186 THR A O 1
ATOM 1453 N N . PHE A 1 187 ? -2.240 6.794 12.563 1.00 87.00 187 PHE A N 1
ATOM 1454 C CA . PHE A 1 187 ? -2.467 6.081 11.305 1.00 87.00 187 PHE A CA 1
ATOM 1455 C C . PHE A 1 187 ? -3.760 6.547 10.626 1.00 87.00 187 PHE A C 1
ATOM 1457 O O . PHE A 1 187 ? -4.803 6.669 11.265 1.00 87.00 187 PHE A O 1
ATOM 1464 N N . SER A 1 188 ? -3.709 6.765 9.312 1.00 86.38 188 SER A N 1
ATOM 1465 C CA . SER A 1 188 ? -4.884 7.038 8.484 1.00 86.38 188 SER A CA 1
ATOM 1466 C C . SER A 1 188 ? -4.736 6.378 7.112 1.00 86.38 188 SER A C 1
ATOM 1468 O O . SER A 1 188 ? -3.633 6.223 6.587 1.00 86.38 188 SER A O 1
ATOM 1470 N N . VAL A 1 189 ? -5.859 5.981 6.522 1.00 87.75 189 VAL A N 1
ATOM 1471 C CA . VAL A 1 189 ? -5.939 5.564 5.117 1.00 87.75 189 VAL A CA 1
ATOM 1472 C C . VAL A 1 189 ? -6.671 6.662 4.373 1.00 87.75 189 VAL A C 1
ATOM 1474 O O . VAL A 1 189 ? -7.749 7.072 4.805 1.00 87.75 189 VAL A O 1
ATOM 1477 N N . VAL A 1 190 ? -6.097 7.151 3.278 1.00 86.50 190 VAL A N 1
ATOM 1478 C CA . VAL A 1 190 ? -6.599 8.340 2.584 1.00 86.50 190 VAL A CA 1
ATOM 1479 C C . VAL A 1 190 ? -6.862 8.066 1.108 1.00 86.50 190 VAL A C 1
ATOM 1481 O O . VAL A 1 190 ? -6.175 7.269 0.464 1.00 86.50 190 VAL A O 1
ATOM 1484 N N . GLU A 1 191 ? -7.877 8.749 0.589 1.00 88.81 191 GLU A N 1
ATOM 1485 C CA . GLU A 1 191 ? -8.244 8.747 -0.825 1.00 88.81 191 GLU A CA 1
ATOM 1486 C C . GLU A 1 191 ? -7.156 9.396 -1.706 1.00 88.81 191 GLU A C 1
ATOM 1488 O O . GLU A 1 191 ? -6.455 10.313 -1.253 1.00 88.81 191 GLU A O 1
ATOM 1493 N N . PRO A 1 192 ? -7.020 8.967 -2.974 1.00 89.31 192 PRO A N 1
ATOM 1494 C CA . PRO A 1 192 ? -6.022 9.508 -3.893 1.00 89.31 192 PRO A CA 1
ATOM 1495 C C . PRO A 1 192 ? -6.298 10.983 -4.217 1.00 89.31 192 PRO A C 1
ATOM 1497 O O . PRO A 1 192 ? -7.328 11.342 -4.782 1.00 89.31 192 PRO A O 1
ATOM 1500 N N . GLY A 1 193 ? -5.351 11.863 -3.881 1.00 85.12 193 GLY A N 1
ATOM 1501 C CA . GLY A 1 193 ? -5.471 13.300 -4.137 1.00 85.12 193 GLY A CA 1
ATOM 1502 C C . GLY A 1 193 ? -6.519 14.036 -3.290 1.00 85.12 193 GLY A C 1
ATOM 1503 O O . GLY A 1 193 ? -6.887 15.150 -3.652 1.00 85.12 193 GLY A O 1
ATOM 1504 N N . GLY A 1 194 ? -6.997 13.451 -2.187 1.00 86.38 194 GLY A N 1
ATOM 1505 C CA . GLY A 1 194 ? -7.940 14.093 -1.264 1.00 86.38 194 GLY A CA 1
ATOM 1506 C C . GLY A 1 194 ? -9.381 13.599 -1.398 1.00 86.38 194 GLY A C 1
ATOM 1507 O O . GLY A 1 194 ? -9.637 12.547 -1.975 1.00 86.38 194 GLY A O 1
ATOM 1508 N N . SER A 1 195 ? -10.317 14.344 -0.805 1.00 89.12 195 SER A N 1
ATOM 1509 C CA . SER A 1 195 ? -11.731 13.957 -0.726 1.00 89.12 195 SER A CA 1
ATOM 1510 C C . SER A 1 195 ? -12.337 13.654 -2.093 1.00 89.12 195 SER A C 1
ATOM 1512 O O . SER A 1 195 ? -12.060 14.367 -3.057 1.00 89.12 195 SER A O 1
ATOM 1514 N N . ASN A 1 196 ? -13.187 12.627 -2.140 1.00 91.19 196 ASN A N 1
ATOM 1515 C CA . ASN A 1 196 ? -13.841 12.111 -3.347 1.00 91.19 196 ASN A CA 1
ATOM 1516 C C . ASN A 1 196 ? -12.881 11.514 -4.385 1.00 91.19 196 ASN A C 1
ATOM 1518 O O . ASN A 1 196 ? -13.319 11.163 -5.479 1.00 91.19 196 ASN A O 1
ATOM 1522 N N . GLY A 1 197 ? -11.596 11.339 -4.058 1.00 91.56 197 GLY A N 1
ATOM 1523 C CA . GLY A 1 197 ? -10.621 10.736 -4.961 1.00 91.56 197 GLY A CA 1
ATOM 1524 C C . GLY A 1 197 ? -11.064 9.368 -5.479 1.00 91.56 197 GLY A C 1
ATOM 1525 O O . GLY A 1 197 ? -10.886 9.078 -6.660 1.00 91.56 197 GLY A O 1
ATOM 1526 N N . CYS A 1 198 ? -11.712 8.553 -4.639 1.00 88.81 198 CYS A N 1
ATOM 1527 C CA . CYS A 1 198 ? -12.223 7.256 -5.083 1.00 88.81 198 CYS A CA 1
ATOM 1528 C C . CYS A 1 198 ? -13.507 7.356 -5.913 1.00 88.81 198 CYS A C 1
ATOM 1530 O O . CYS A 1 198 ? -13.684 6.550 -6.819 1.00 88.81 198 CYS A O 1
ATOM 1532 N N . ILE A 1 199 ? -14.382 8.331 -5.647 1.00 92.00 199 ILE A N 1
ATOM 1533 C CA . ILE A 1 199 ? -15.622 8.546 -6.418 1.00 92.00 199 ILE A CA 1
ATOM 1534 C C . ILE A 1 199 ? -15.295 9.050 -7.827 1.00 92.00 199 ILE A C 1
ATOM 1536 O O . ILE A 1 199 ? -15.910 8.639 -8.804 1.00 92.00 199 ILE A O 1
ATOM 1540 N N . GLU A 1 200 ? -14.294 9.917 -7.935 1.00 93.94 200 GLU A N 1
ATOM 1541 C CA . GLU A 1 200 ? -13.837 10.493 -9.200 1.00 93.94 200 GLU A CA 1
ATOM 1542 C C . GLU A 1 200 ? -12.878 9.574 -9.975 1.00 93.94 200 GLU A C 1
ATOM 1544 O O . GLU A 1 200 ? -12.352 9.974 -11.012 1.00 93.94 200 GLU A O 1
ATOM 1549 N N . HIS A 1 201 ? -12.611 8.364 -9.466 1.00 91.00 201 HIS A N 1
ATOM 1550 C CA . HIS A 1 201 ? -11.628 7.421 -10.016 1.00 91.00 201 HIS A CA 1
ATOM 1551 C C . HIS A 1 201 ? -10.246 8.065 -10.241 1.00 91.00 201 HIS A C 1
ATOM 1553 O O . HIS A 1 201 ? -9.545 7.807 -11.224 1.00 91.00 201 HIS A O 1
ATOM 1559 N N . ARG A 1 202 ? -9.856 8.958 -9.329 1.00 90.56 202 ARG A N 1
ATOM 1560 C CA . ARG A 1 202 ? -8.630 9.738 -9.442 1.00 90.56 202 ARG A CA 1
ATOM 1561 C C . ARG A 1 202 ? -7.423 8.856 -9.136 1.00 90.56 202 ARG A C 1
ATOM 1563 O O . ARG A 1 202 ? -7.383 8.161 -8.127 1.00 90.56 202 ARG A O 1
ATOM 1570 N N . ARG A 1 203 ? -6.380 8.966 -9.957 1.00 86.50 203 ARG A N 1
ATOM 1571 C CA . ARG A 1 203 ? -5.041 8.445 -9.650 1.00 86.50 203 ARG A CA 1
ATOM 1572 C C . ARG A 1 203 ? -4.125 9.589 -9.236 1.00 86.50 203 ARG A C 1
ATOM 1574 O O . ARG A 1 203 ? -4.155 10.667 -9.836 1.00 86.50 203 ARG A O 1
ATOM 1581 N N . ARG A 1 204 ? -3.327 9.371 -8.192 1.00 84.19 204 ARG A N 1
ATOM 1582 C CA . ARG A 1 204 ? -2.355 10.353 -7.712 1.00 84.19 204 ARG A CA 1
ATOM 1583 C C . ARG A 1 204 ? -1.173 9.664 -7.040 1.00 84.19 204 ARG A C 1
ATOM 1585 O O . ARG A 1 204 ? -1.363 8.670 -6.338 1.00 84.19 204 ARG A O 1
ATOM 1592 N N . THR A 1 205 ? 0.009 10.259 -7.189 1.00 81.31 205 THR A N 1
ATOM 1593 C CA . THR A 1 205 ? 1.222 9.782 -6.526 1.00 81.31 205 THR A CA 1
ATOM 1594 C C . THR A 1 205 ? 1.081 9.878 -5.003 1.00 81.31 205 THR A C 1
ATOM 1596 O O . THR A 1 205 ? 0.396 10.763 -4.463 1.00 81.31 205 THR A O 1
ATOM 1599 N N . VAL A 1 206 ? 1.739 8.955 -4.292 1.00 78.19 206 VAL A N 1
ATOM 1600 C CA . VAL A 1 206 ? 1.814 8.956 -2.819 1.00 78.19 206 VAL A CA 1
ATOM 1601 C C . VAL A 1 206 ? 2.392 10.273 -2.309 1.00 78.19 206 VAL A C 1
ATOM 1603 O O . VAL A 1 206 ? 1.886 10.817 -1.332 1.00 78.19 206 VAL A O 1
ATOM 1606 N N . GLU A 1 207 ? 3.395 10.819 -2.996 1.00 79.69 207 GLU A N 1
ATOM 1607 C CA . GLU A 1 207 ? 4.013 12.100 -2.657 1.00 79.69 207 GLU A CA 1
ATOM 1608 C C . GLU A 1 207 ? 2.981 13.231 -2.659 1.00 79.69 207 GLU A C 1
ATOM 1610 O O . GLU A 1 207 ? 2.721 13.819 -1.610 1.00 79.69 207 GLU A O 1
ATOM 1615 N N . ASN A 1 208 ? 2.299 13.449 -3.785 1.00 82.38 208 ASN A N 1
ATOM 1616 C CA . ASN A 1 208 ? 1.294 14.503 -3.917 1.00 82.38 208 ASN A CA 1
ATOM 1617 C C . ASN A 1 208 ? 0.153 14.368 -2.900 1.00 82.38 208 ASN A C 1
ATOM 1619 O O . ASN A 1 208 ? -0.279 15.348 -2.293 1.00 82.38 208 ASN A O 1
ATOM 1623 N N . THR A 1 209 ? -0.340 13.146 -2.688 1.00 82.12 209 THR A N 1
ATOM 1624 C CA . THR A 1 209 ? -1.413 12.901 -1.710 1.00 82.12 209 THR A CA 1
ATOM 1625 C C . THR A 1 209 ? -0.926 13.132 -0.278 1.00 82.12 209 THR A C 1
ATOM 1627 O O . THR A 1 209 ? -1.679 13.616 0.568 1.00 82.12 209 THR A O 1
ATOM 1630 N N . SER A 1 210 ? 0.337 12.813 0.005 1.00 81.62 210 SER A N 1
ATOM 1631 C CA . SER A 1 210 ? 0.896 12.919 1.349 1.00 81.62 210 SER A CA 1
ATOM 1632 C C . SER A 1 210 ? 1.234 14.359 1.752 1.00 81.62 210 SER A C 1
ATOM 1634 O O . SER A 1 210 ? 1.029 14.732 2.912 1.00 81.62 210 SER A O 1
ATOM 1636 N N . GLN A 1 211 ? 1.646 15.204 0.804 1.00 78.75 211 GLN A N 1
ATOM 1637 C CA . GLN A 1 211 ? 1.883 16.633 1.038 1.00 78.75 211 GLN A CA 1
ATOM 1638 C C . GLN A 1 211 ? 0.615 17.353 1.522 1.00 78.75 211 GLN A C 1
ATOM 1640 O O . GLN A 1 211 ? 0.672 18.121 2.481 1.00 78.75 211 GLN A O 1
ATOM 1645 N N . ALA A 1 212 ? -0.552 17.027 0.954 1.00 76.00 212 ALA A N 1
ATOM 1646 C CA . ALA A 1 212 ? -1.833 17.635 1.329 1.00 76.00 212 ALA A CA 1
ATOM 1647 C C . ALA A 1 212 ? -2.266 17.363 2.786 1.00 76.00 212 ALA A C 1
ATOM 1649 O O . ALA A 1 212 ? -3.136 18.054 3.314 1.00 76.00 212 ALA A O 1
ATOM 1650 N N . ARG A 1 213 ? -1.687 16.349 3.444 1.00 74.00 213 ARG A N 1
ATOM 1651 C CA . ARG A 1 213 ? -2.011 15.949 4.825 1.00 74.00 213 ARG A CA 1
ATOM 1652 C C . ARG A 1 213 ? -0.805 15.973 5.768 1.00 74.00 213 ARG A C 1
ATOM 1654 O O . ARG A 1 213 ? -0.897 15.416 6.863 1.00 74.00 213 ARG A O 1
ATOM 1661 N N . THR A 1 214 ? 0.301 16.601 5.350 1.00 81.75 214 THR A N 1
ATOM 1662 C CA . THR A 1 214 ? 1.540 16.747 6.141 1.00 81.75 214 THR A CA 1
ATOM 1663 C C . THR A 1 214 ? 1.975 15.421 6.778 1.00 81.75 214 THR A C 1
ATOM 1665 O O . THR A 1 214 ? 2.108 15.295 7.998 1.00 81.75 214 THR A O 1
ATOM 1668 N N . CYS A 1 215 ? 2.086 14.383 5.950 1.00 79.50 215 CYS A N 1
ATOM 1669 C CA . CYS A 1 215 ? 2.378 13.026 6.406 1.00 79.50 215 CYS A CA 1
ATOM 1670 C C . CYS A 1 215 ? 3.843 12.892 6.828 1.00 79.50 215 CYS A C 1
ATOM 1672 O O . CYS A 1 215 ? 4.731 13.366 6.128 1.00 79.50 215 CYS A O 1
ATOM 1674 N N . HIS A 1 216 ? 4.102 12.178 7.923 1.00 82.94 216 HIS A N 1
ATOM 1675 C CA . HIS A 1 216 ? 5.465 11.843 8.337 1.00 82.94 216 HIS A CA 1
ATOM 1676 C C . HIS A 1 216 ? 6.034 10.680 7.510 1.00 82.94 216 HIS A C 1
ATOM 1678 O O . HIS A 1 216 ? 7.186 10.706 7.090 1.00 82.94 216 HIS A O 1
ATOM 1684 N N . VAL A 1 217 ? 5.210 9.659 7.252 1.00 82.62 217 VAL A N 1
ATOM 1685 C CA . VAL A 1 217 ? 5.520 8.540 6.351 1.00 82.62 217 VAL A CA 1
ATOM 1686 C C . VAL A 1 217 ? 4.266 8.215 5.554 1.00 82.62 217 VAL A C 1
ATOM 1688 O O . VAL A 1 217 ? 3.166 8.201 6.108 1.00 82.62 217 VAL A O 1
ATOM 1691 N N . ALA A 1 218 ? 4.422 7.938 4.263 1.00 83.31 218 ALA A N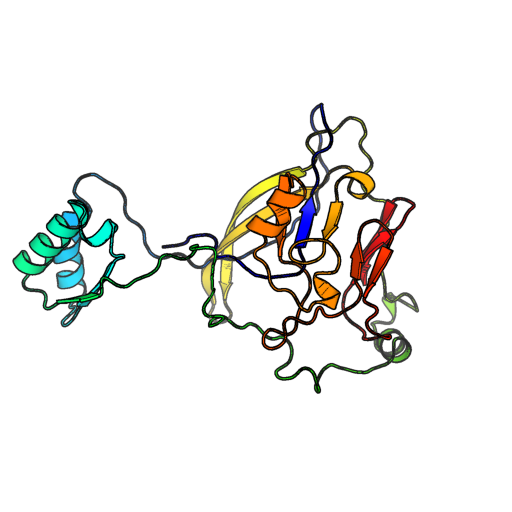 1
ATOM 1692 C CA . ALA A 1 218 ? 3.325 7.546 3.394 1.00 83.31 218 ALA A CA 1
ATOM 1693 C C . ALA A 1 218 ? 3.763 6.424 2.450 1.00 83.31 218 ALA A C 1
ATOM 1695 O O . ALA A 1 218 ? 4.872 6.445 1.915 1.00 83.31 218 ALA A O 1
ATOM 1696 N N . VAL A 1 219 ? 2.888 5.440 2.256 1.00 84.38 219 VAL A N 1
ATOM 1697 C CA . VAL A 1 219 ? 3.102 4.321 1.331 1.00 84.38 219 VAL A CA 1
ATOM 1698 C C . VAL A 1 219 ? 1.840 4.046 0.528 1.00 84.38 219 VAL A C 1
ATOM 1700 O O . VAL A 1 219 ? 0.722 4.301 0.980 1.00 84.38 219 VAL A O 1
ATOM 1703 N N . ASN A 1 220 ? 2.023 3.484 -0.661 1.00 81.75 220 ASN A N 1
ATOM 1704 C CA . ASN A 1 220 ? 0.931 2.929 -1.446 1.00 81.75 220 ASN A CA 1
ATOM 1705 C C . ASN A 1 220 ? 0.256 1.779 -0.671 1.00 81.75 220 ASN A C 1
ATOM 1707 O O . ASN A 1 220 ? 0.910 1.082 0.107 1.00 81.75 220 ASN A O 1
ATOM 1711 N N . ALA A 1 221 ? -1.046 1.582 -0.857 1.00 82.50 221 ALA A N 1
ATOM 1712 C CA . ALA A 1 221 ? -1.826 0.629 -0.075 1.00 82.50 221 ALA A CA 1
ATOM 1713 C C . ALA A 1 221 ? -2.796 -0.196 -0.925 1.00 82.50 221 ALA A C 1
ATOM 1715 O O . ALA A 1 221 ? -2.396 -1.223 -1.461 1.00 82.50 221 ALA A O 1
ATOM 1716 N N . GLY A 1 222 ? -4.071 0.193 -0.975 1.00 80.94 222 GLY A N 1
ATOM 1717 C CA . GLY A 1 222 ? -5.131 -0.614 -1.576 1.00 80.94 222 GLY A CA 1
ATOM 1718 C C . GLY A 1 222 ? -5.000 -0.750 -3.092 1.00 80.94 222 GLY A C 1
ATOM 1719 O O . GLY A 1 222 ? -4.460 0.132 -3.765 1.00 80.94 222 GLY A O 1
ATOM 1720 N N . PHE A 1 223 ? -5.528 -1.858 -3.614 1.00 83.69 223 PHE A N 1
ATOM 1721 C CA . PHE A 1 223 ? -5.644 -2.086 -5.050 1.00 83.69 223 PHE A CA 1
ATOM 1722 C C . PHE A 1 223 ? -6.636 -1.106 -5.683 1.00 83.69 223 PHE A C 1
ATOM 1724 O O . PHE A 1 223 ? -7.575 -0.623 -5.049 1.00 83.69 223 PHE A O 1
ATOM 1731 N N . PHE A 1 224 ? -6.437 -0.855 -6.968 1.00 84.81 224 PHE A N 1
ATOM 1732 C CA . PHE A 1 224 ? -7.324 -0.067 -7.810 1.00 84.81 224 PHE A CA 1
ATOM 1733 C C . PHE A 1 224 ? -7.311 -0.665 -9.217 1.00 84.81 224 PHE A C 1
ATOM 1735 O O . PHE A 1 224 ? -6.415 -1.431 -9.580 1.00 84.81 224 PHE A O 1
ATOM 1742 N N . ASN A 1 225 ? -8.316 -0.335 -10.016 1.00 83.69 225 ASN A N 1
ATOM 1743 C CA . ASN A 1 225 ? -8.331 -0.686 -11.422 1.00 83.69 225 ASN A CA 1
ATOM 1744 C C . ASN A 1 225 ? -7.338 0.207 -12.171 1.00 83.69 225 ASN A C 1
ATOM 1746 O O . ASN A 1 225 ? -7.527 1.415 -12.265 1.00 83.69 225 ASN A O 1
ATOM 1750 N N . THR A 1 226 ? -6.277 -0.387 -12.707 1.00 81.94 226 THR A N 1
ATOM 1751 C CA . THR A 1 226 ? -5.188 0.337 -13.377 1.00 81.94 226 THR A CA 1
ATOM 1752 C C . THR A 1 226 ? -5.632 1.039 -14.660 1.00 81.94 226 THR A C 1
ATOM 1754 O O . THR A 1 226 ? -5.051 2.063 -15.015 1.00 81.94 226 THR A O 1
ATOM 1757 N N . HIS A 1 227 ? -6.691 0.548 -15.313 1.00 82.94 227 HIS A N 1
ATOM 1758 C CA . HIS A 1 227 ? -7.260 1.152 -16.519 1.00 82.94 227 HIS A CA 1
ATOM 1759 C C . HIS A 1 227 ? -8.236 2.285 -16.201 1.00 82.94 227 HIS A C 1
ATOM 1761 O O . HIS A 1 227 ? -8.195 3.325 -16.851 1.00 82.94 227 HIS A O 1
ATOM 1767 N N . THR A 1 228 ? -9.124 2.093 -15.221 1.00 85.25 228 THR A N 1
ATOM 1768 C CA . THR A 1 228 ? -10.202 3.058 -14.938 1.00 85.25 228 THR A CA 1
ATOM 1769 C C . THR A 1 228 ? -9.897 4.015 -13.792 1.00 85.25 228 THR A C 1
ATOM 1771 O O . THR A 1 228 ? -10.566 5.033 -13.681 1.00 85.25 228 THR A O 1
ATOM 1774 N N . GLY A 1 229 ? -8.933 3.693 -12.928 1.00 85.81 229 GLY A N 1
ATOM 1775 C CA . GLY A 1 229 ? -8.639 4.425 -11.693 1.00 85.81 229 GLY A CA 1
ATOM 1776 C C . GLY A 1 229 ? -9.586 4.117 -10.527 1.00 85.81 229 GLY A C 1
ATOM 1777 O O . GLY A 1 229 ? -9.423 4.683 -9.450 1.00 85.81 229 GLY A O 1
ATOM 1778 N N . ALA A 1 230 ? -10.565 3.224 -10.704 1.00 85.81 230 ALA A N 1
ATOM 1779 C CA . ALA A 1 230 ? -11.534 2.907 -9.657 1.00 85.81 230 ALA A CA 1
ATOM 1780 C C . ALA A 1 230 ? -10.865 2.225 -8.452 1.00 85.81 230 ALA A C 1
ATOM 1782 O O . ALA A 1 230 ? -10.167 1.221 -8.608 1.00 85.81 230 ALA A O 1
ATOM 1783 N N . CYS A 1 231 ? -11.104 2.744 -7.247 1.00 85.19 231 CYS A N 1
ATOM 1784 C CA . CYS A 1 231 ? -10.677 2.112 -5.999 1.00 85.19 231 CYS A CA 1
ATOM 1785 C C . CYS A 1 231 ? -11.337 0.728 -5.830 1.00 85.19 231 CYS A C 1
ATOM 1787 O O . CYS A 1 231 ? -12.427 0.483 -6.354 1.00 85.19 231 CYS A O 1
ATOM 1789 N N . LEU A 1 232 ? -10.682 -0.195 -5.119 1.00 85.56 232 LEU A N 1
ATOM 1790 C CA . LEU A 1 232 ? -11.183 -1.556 -4.894 1.00 85.56 232 LEU A CA 1
ATOM 1791 C C . LEU A 1 232 ? -11.133 -1.936 -3.416 1.00 85.56 232 LEU A C 1
ATOM 1793 O O . LEU A 1 232 ? -10.242 -1.524 -2.675 1.00 85.56 232 LEU A O 1
ATOM 1797 N N . GLY A 1 233 ? -12.057 -2.810 -3.018 1.00 86.19 233 GLY A N 1
ATOM 1798 C CA . GLY A 1 233 ? -12.159 -3.282 -1.642 1.00 86.19 233 GLY A CA 1
ATOM 1799 C C . GLY A 1 233 ? -12.895 -2.301 -0.730 1.00 86.19 233 GLY A C 1
ATOM 1800 O O . GLY A 1 233 ? -13.557 -1.365 -1.177 1.00 86.19 233 GLY A O 1
ATOM 1801 N N . ASN A 1 234 ? -12.816 -2.565 0.570 1.00 85.88 234 ASN A N 1
ATOM 1802 C CA . ASN A 1 234 ? -13.435 -1.724 1.586 1.00 85.88 234 ASN A CA 1
ATOM 1803 C C . ASN A 1 234 ? -12.500 -0.560 1.929 1.00 85.88 234 ASN A C 1
ATOM 1805 O O . ASN A 1 234 ? -11.314 -0.774 2.183 1.00 85.88 234 ASN A O 1
ATOM 1809 N N . LEU A 1 235 ? -13.035 0.661 1.994 1.00 88.38 235 LEU A N 1
ATOM 1810 C CA . LEU A 1 235 ? -12.268 1.848 2.365 1.00 88.38 235 LEU A CA 1
ATOM 1811 C C . LEU A 1 235 ? -13.014 2.673 3.409 1.00 88.38 235 LEU A C 1
ATOM 1813 O O . LEU A 1 235 ? -14.146 3.114 3.196 1.00 88.38 235 LEU A O 1
ATOM 1817 N N . VAL A 1 236 ? -12.339 2.920 4.530 1.00 87.88 236 VAL A N 1
ATOM 1818 C CA . VAL A 1 236 ? -12.785 3.825 5.589 1.00 87.88 236 VAL A CA 1
ATOM 1819 C C . VAL A 1 236 ? -11.680 4.843 5.841 1.00 87.88 236 VAL A C 1
ATOM 1821 O O . VAL A 1 236 ? -10.555 4.469 6.165 1.00 87.88 236 VAL A O 1
ATOM 1824 N N . THR A 1 237 ? -12.013 6.126 5.730 1.00 86.38 237 THR A N 1
ATOM 1825 C CA . THR A 1 237 ? -11.090 7.242 5.961 1.00 86.38 237 THR A CA 1
ATOM 1826 C C . THR A 1 237 ? -11.636 8.104 7.085 1.00 86.38 237 THR A C 1
ATOM 1828 O O . THR A 1 237 ? -12.768 8.577 7.015 1.00 86.38 237 THR A O 1
ATOM 1831 N N . ASP A 1 238 ? -10.844 8.291 8.143 1.00 84.75 238 ASP A N 1
ATOM 1832 C CA . ASP A 1 238 ? -11.177 9.141 9.295 1.00 84.75 238 ASP A CA 1
ATOM 1833 C C . ASP A 1 238 ? -12.583 8.859 9.885 1.00 84.75 238 ASP A C 1
ATOM 1835 O O . ASP A 1 238 ? -13.325 9.761 10.269 1.00 84.75 238 ASP A O 1
ATOM 1839 N N . GLY A 1 239 ? -12.971 7.577 9.921 1.00 87.94 239 GLY A N 1
ATOM 1840 C CA . GLY A 1 239 ? -14.267 7.112 10.430 1.00 87.94 239 GLY A CA 1
ATOM 1841 C C . GLY A 1 239 ? -15.436 7.186 9.439 1.00 87.94 239 GLY A C 1
ATOM 1842 O O . GLY A 1 239 ? -16.538 6.762 9.783 1.00 87.94 239 GLY A O 1
ATOM 1843 N N . LYS A 1 240 ? -15.224 7.676 8.213 1.00 89.75 240 LYS A N 1
ATOM 1844 C CA . LYS A 1 240 ? -16.232 7.696 7.144 1.00 89.75 240 LYS A CA 1
ATOM 1845 C C . LYS A 1 240 ? -16.037 6.511 6.205 1.00 89.75 240 LYS A C 1
ATOM 1847 O O . LYS A 1 240 ? -14.934 6.294 5.709 1.00 89.75 240 LYS A O 1
ATOM 1852 N N . ARG A 1 241 ? -17.109 5.761 5.929 1.00 92.25 241 ARG A N 1
ATOM 1853 C CA . ARG A 1 241 ? -17.108 4.721 4.889 1.00 92.25 241 ARG A CA 1
ATOM 1854 C C . ARG A 1 241 ? -17.082 5.395 3.517 1.00 92.25 241 ARG A C 1
ATOM 1856 O O . ARG A 1 241 ? -18.059 6.037 3.149 1.00 92.25 241 ARG A O 1
ATOM 1863 N N . ILE A 1 242 ? -15.977 5.236 2.797 1.00 90.12 242 ILE A N 1
ATOM 1864 C CA . ILE A 1 242 ? -15.770 5.780 1.449 1.00 90.12 242 ILE A CA 1
ATOM 1865 C C . ILE A 1 242 ? -16.200 4.762 0.394 1.00 90.12 242 ILE A C 1
ATOM 1867 O O . ILE A 1 242 ? -16.878 5.117 -0.563 1.00 90.12 242 ILE A O 1
ATOM 1871 N N . GLN A 1 243 ? -15.846 3.489 0.592 1.00 86.19 243 GLN A N 1
ATOM 1872 C CA . GLN A 1 243 ? -16.167 2.417 -0.344 1.00 86.19 243 GLN A CA 1
ATOM 1873 C C . GLN A 1 243 ? -16.533 1.130 0.388 1.00 86.19 243 GLN A C 1
ATOM 1875 O O . GLN A 1 243 ? -15.931 0.781 1.406 1.00 86.19 243 GLN A O 1
ATOM 1880 N N . ASP A 1 244 ? -17.518 0.429 -0.163 1.00 87.44 244 ASP A N 1
ATOM 1881 C CA . ASP A 1 244 ? -17.952 -0.893 0.263 1.00 87.44 244 ASP A CA 1
ATOM 1882 C C . ASP A 1 244 ? -17.774 -1.858 -0.908 1.00 87.44 244 ASP A C 1
ATOM 1884 O O . ASP A 1 244 ? -18.232 -1.593 -2.021 1.00 87.44 244 ASP A O 1
ATOM 1888 N N . SER A 1 245 ? -17.082 -2.964 -0.664 1.00 84.25 245 SER A N 1
ATOM 1889 C CA . SER A 1 245 ? -16.844 -3.982 -1.684 1.00 84.25 245 SER A CA 1
ATOM 1890 C C . SER A 1 245 ? -18.060 -4.870 -1.956 1.00 84.25 245 SER A C 1
ATOM 1892 O O . SER A 1 245 ? -18.013 -5.684 -2.876 1.00 84.25 245 SER A O 1
ATOM 1894 N N . GLY A 1 246 ? -19.134 -4.757 -1.165 1.00 85.50 246 GLY A N 1
ATOM 1895 C CA . GLY A 1 246 ? -20.320 -5.602 -1.309 1.00 85.50 246 GLY A CA 1
ATOM 1896 C C . GLY A 1 246 ? -20.081 -7.047 -0.864 1.00 85.50 246 GLY A C 1
ATOM 1897 O O . GLY A 1 246 ? -20.701 -7.969 -1.388 1.00 85.50 246 GLY A O 1
ATOM 1898 N N . GLY A 1 247 ? -19.167 -7.255 0.088 1.00 80.94 247 GLY A N 1
ATOM 1899 C CA . GLY A 1 247 ? -18.860 -8.580 0.628 1.00 80.94 247 GLY A CA 1
ATOM 1900 C C . GLY A 1 247 ? -17.861 -9.387 -0.201 1.00 80.94 247 GLY A C 1
ATOM 1901 O O . GLY A 1 247 ? -17.843 -10.613 -0.091 1.00 80.94 247 GLY A O 1
ATOM 1902 N N . ILE A 1 248 ? -17.015 -8.732 -1.002 1.00 83.44 248 ILE A N 1
ATOM 1903 C CA . ILE A 1 248 ? -15.856 -9.390 -1.618 1.00 83.44 248 ILE A CA 1
ATOM 1904 C C . ILE A 1 248 ? -14.855 -9.758 -0.518 1.00 83.44 248 ILE A C 1
ATOM 1906 O O . ILE A 1 248 ? -14.493 -8.930 0.319 1.00 83.44 248 ILE A O 1
ATOM 1910 N N . GLN A 1 249 ? -14.416 -11.015 -0.520 1.00 81.44 249 GLN A N 1
ATOM 1911 C CA . GLN A 1 249 ? -13.579 -11.578 0.534 1.00 81.44 249 GLN A CA 1
ATOM 1912 C C . GLN A 1 249 ? -12.096 -11.456 0.183 1.00 81.44 249 GLN A C 1
ATOM 1914 O O . GLN A 1 249 ? -11.561 -12.270 -0.563 1.00 81.44 249 GLN A O 1
ATOM 1919 N N . ASN A 1 250 ? -11.452 -10.433 0.741 1.00 84.12 250 ASN A N 1
ATOM 1920 C CA . ASN A 1 250 ? -10.013 -10.187 0.666 1.00 84.12 250 ASN A CA 1
ATOM 1921 C C . ASN A 1 250 ? -9.474 -9.893 2.055 1.00 84.12 250 ASN A C 1
ATOM 1923 O O . ASN A 1 250 ? -10.239 -9.462 2.914 1.00 84.12 250 ASN A O 1
ATOM 1927 N N . ALA A 1 251 ? -8.158 -10.003 2.220 1.00 83.50 251 ALA A N 1
ATOM 1928 C CA . ALA A 1 251 ? -7.503 -9.556 3.437 1.00 83.50 251 ALA A CA 1
ATOM 1929 C C . ALA A 1 251 ? -7.754 -8.058 3.674 1.00 83.50 251 ALA A C 1
ATOM 1931 O O . ALA A 1 251 ? -7.457 -7.210 2.825 1.00 83.50 251 ALA A O 1
ATOM 1932 N N . ASN A 1 252 ? -8.272 -7.735 4.851 1.00 84.06 252 ASN A N 1
ATOM 1933 C CA . ASN A 1 252 ? -8.499 -6.385 5.329 1.00 84.06 252 ASN A CA 1
ATOM 1934 C C . ASN A 1 252 ? -7.559 -6.062 6.491 1.00 84.06 252 ASN A C 1
ATOM 1936 O O . ASN A 1 252 ? -7.088 -6.921 7.236 1.00 84.06 252 ASN A O 1
ATOM 1940 N N . PHE A 1 253 ? -7.330 -4.766 6.663 1.00 87.75 253 PHE A N 1
ATOM 1941 C CA . PHE A 1 253 ? -6.676 -4.195 7.828 1.00 87.75 253 PHE A CA 1
ATOM 1942 C C . PHE A 1 253 ? -7.476 -2.970 8.259 1.00 87.75 253 PHE A C 1
ATOM 1944 O O . PHE A 1 253 ? -7.765 -2.102 7.432 1.00 87.75 253 PHE A O 1
ATOM 1951 N N . GLY A 1 254 ? -7.797 -2.867 9.544 1.00 85.06 254 GLY A N 1
ATOM 1952 C CA . GLY A 1 254 ? -8.525 -1.724 10.080 1.00 85.06 254 GLY A CA 1
ATOM 1953 C C . GLY A 1 254 ? -8.202 -1.448 11.539 1.00 85.06 254 GLY A C 1
ATOM 1954 O O . GLY A 1 254 ? -7.696 -2.306 12.256 1.00 85.06 254 GLY A O 1
ATOM 1955 N N . ILE A 1 255 ? -8.522 -0.234 11.983 1.00 86.50 255 ILE A N 1
ATOM 1956 C CA . ILE A 1 255 ? -8.445 0.167 13.389 1.00 86.50 255 ILE A CA 1
ATOM 1957 C C . ILE A 1 255 ? -9.843 0.615 13.806 1.00 86.50 255 ILE A C 1
ATOM 1959 O O . ILE A 1 255 ? -10.412 1.538 13.222 1.00 86.50 255 ILE A O 1
ATOM 1963 N N . ARG A 1 256 ? -10.421 -0.066 14.796 1.00 90.38 256 ARG A N 1
ATOM 1964 C CA . ARG A 1 256 ? -11.718 0.285 15.381 1.00 90.38 256 ARG A CA 1
ATOM 1965 C C . ARG A 1 256 ? -11.602 1.558 16.227 1.00 90.38 256 ARG A C 1
ATOM 1967 O O . ARG A 1 256 ? -10.518 1.970 16.634 1.00 90.38 256 ARG A O 1
ATOM 1974 N N . LYS A 1 257 ? -12.745 2.179 16.536 1.00 91.94 257 LYS A N 1
ATOM 1975 C CA . LYS A 1 257 ? -12.821 3.422 17.331 1.00 91.94 257 LYS A CA 1
ATOM 1976 C C . LYS A 1 257 ? -12.226 3.275 18.740 1.00 91.94 257 LYS A C 1
ATOM 1978 O O . LYS A 1 257 ? -11.731 4.244 19.306 1.00 91.94 257 LYS A O 1
ATOM 1983 N N . ASP A 1 258 ? -12.272 2.068 19.288 1.00 90.94 258 ASP A N 1
ATOM 1984 C CA . ASP A 1 258 ? -11.667 1.686 20.563 1.00 90.94 258 ASP A CA 1
ATOM 1985 C C . ASP A 1 258 ? -10.156 1.397 20.450 1.00 90.94 258 ASP A C 1
ATOM 1987 O O . ASP A 1 258 ? -9.540 0.988 21.425 1.00 90.94 258 ASP A O 1
ATOM 1991 N N . GLY A 1 259 ? -9.523 1.596 19.291 1.00 86.00 259 GLY A N 1
ATOM 1992 C CA . GLY A 1 259 ? -8.109 1.290 19.078 1.00 86.00 259 GLY A CA 1
ATOM 1993 C C . GLY A 1 259 ? -7.804 -0.192 18.880 1.00 86.00 259 GLY A C 1
ATOM 1994 O O . GLY A 1 259 ? -6.634 -0.555 18.875 1.00 86.00 259 GLY A O 1
ATOM 1995 N N . THR A 1 260 ? -8.799 -1.057 18.709 1.00 87.38 260 THR A N 1
ATOM 1996 C CA . THR A 1 260 ? -8.543 -2.455 18.350 1.00 87.38 260 THR A CA 1
ATOM 1997 C C . THR A 1 260 ? -8.134 -2.543 16.877 1.00 87.38 260 THR A C 1
ATOM 1999 O O . THR A 1 260 ? -8.878 -2.113 15.995 1.00 87.38 260 THR A O 1
ATOM 2002 N N . ILE A 1 261 ? -6.954 -3.096 16.600 1.00 85.94 261 ILE A N 1
ATOM 2003 C CA . ILE A 1 261 ? -6.493 -3.457 15.255 1.00 85.94 261 ILE A CA 1
ATOM 2004 C C . ILE A 1 261 ? -7.201 -4.747 14.846 1.00 85.94 261 ILE A C 1
ATOM 2006 O O . ILE A 1 261 ? -7.253 -5.690 15.630 1.00 85.94 261 ILE A O 1
ATOM 2010 N N . VAL A 1 262 ? -7.732 -4.783 13.628 1.00 81.25 262 VAL A N 1
ATOM 2011 C CA . VAL A 1 262 ? -8.417 -5.939 13.043 1.00 81.25 262 VAL A CA 1
ATOM 2012 C C . VAL A 1 262 ? -7.706 -6.322 11.754 1.00 81.25 262 VAL A C 1
ATOM 2014 O O . VAL A 1 262 ? -7.488 -5.457 10.901 1.00 81.25 262 VAL A O 1
ATOM 2017 N N . VAL A 1 263 ? -7.362 -7.601 11.617 1.00 84.12 263 VAL A N 1
ATOM 2018 C CA . VAL A 1 263 ? -6.712 -8.162 10.426 1.00 84.12 263 VAL A CA 1
ATOM 2019 C C . VAL A 1 263 ? -7.436 -9.444 10.028 1.00 84.12 263 VAL A C 1
ATOM 2021 O O . VAL A 1 263 ? -7.701 -10.273 10.892 1.00 84.12 263 VAL A O 1
ATOM 2024 N N . GLY A 1 264 ? -7.781 -9.594 8.751 1.00 71.25 264 GLY A N 1
ATOM 2025 C CA . GLY A 1 264 ? -8.523 -10.755 8.241 1.00 71.25 264 GLY A CA 1
ATOM 2026 C C . GLY A 1 264 ? -9.110 -10.521 6.865 1.00 71.25 264 GLY A C 1
ATOM 2027 O O . GLY A 1 264 ? -9.547 -9.377 6.600 1.00 71.25 264 GLY A O 1
#

pLDDT: mean 73.22, std 19.48, range [21.3, 94.0]

Foldseek 3Di:
DDDPFFDWAFKKFFAADDDADDDDDFDWDWDFDADDDDDDDPCPLLCLLVVCVVVVPQEEEAEAAQVVCPDPSVVNNVVSNVVSVHHYDYDHNDDPPPPFPDDPCPPDDDPDPDPVPQDPDFLVVQQVPDPCVCPNDPKDKDFAAADPNDRRQKDKDKDWDWDQDPVRDTDITITMTMGGHPCLPTIWGAAAQHPCNQVQLHIGTQVNNCVVRVGPDMDHDFDADPVRSHTADWDDGPNRTPDHNPRRDDWDWDADNNRMIMTD

Sequence (264 aa):
MAAARGRDAIVKVVRAVEGASISAGSIIMYVQMATSTIRYGMGVTQEVGMDFQNMGAKKVCLMTDKTVGKLPPMQIVLEAMTKAGINFEVYDNIRVEPTDSRSLDDDMLLPFPSFEKWPRHSHRHVRDCQPDIFGNATHETFPAHRNSNITVPSTTRYFVTKVVDSLDKVKNGYGHYTVINNPLRTFSVVEPGGSNGCIEHRRRTVENTSQARTCHVAVNAGFFNTHTGACLGNLVTDGKRIQDSGGIQNANFGIRKDGTIVVG

Secondary structure (DSSP, 8-state):
-------BSPEEEEEP------------------------STTHHHHHHHHHHHTT-SSEEEE--TTGGGSHHHHHHHHHHHHTT--EEEE-----S--TT-----S---SSSSGGGS----HHHHHHHS-GGGTT---EEEEPP--TT--SSEEEEEEEEEEE-TTS-EEEEEEEEEEESSHHHHEEEE-TTSTTTTTTT---BHHHHHHTTTEEEEEE-S-B-TTT--B-S-EEETTEEEE--SS-----EEE-TTSEEEE-